Protein AF-A0A843S1R9-F1 (afdb_monomer_lite)

Radius of gyration: 22.42 Å; chains: 1; bounding box: 43×60×66 Å

Sequence (261 aa):
MSGDDDRVGSGGTSHTLAAAGAPQRSVTVAVAVEHQDGRPVEGLTAADFSVSVDGHPIDLSKATYEAGAMSLVVLVDVTTSTFWPGDTSARSVADTIRNQVLTTLQDDAAVMVGSFGRSLRTDEGFSTDRTAQRRALMSVLNVPGEERTGPSPIWDVVHQLTDIEQIADHIVIIRRGQCVVEGAIDDVRQRWKRVRCVMEVPDAPLPAVAAGWRQEGRVLTGFSPHDATDLEAQLAGTGITVMDAEPATLKEIFFDQVKAS

Structure (mmCIF, N/CA/C/O backbone):
data_AF-A0A843S1R9-F1
#
_entry.id   AF-A0A843S1R9-F1
#
loop_
_atom_site.group_PDB
_atom_site.id
_atom_site.type_symbol
_atom_site.label_atom_id
_atom_site.label_alt_id
_atom_site.label_comp_id
_atom_site.label_asym_id
_atom_site.label_entity_id
_atom_site.label_seq_id
_atom_site.pdbx_PDB_ins_code
_atom_site.Cartn_x
_atom_site.Cartn_y
_atom_site.Cartn_z
_atom_site.occupancy
_atom_site.B_iso_or_equiv
_atom_site.auth_seq_id
_atom_site.auth_comp_id
_atom_site.auth_asym_id
_atom_site.auth_atom_id
_atom_site.pdbx_PDB_model_num
ATOM 1 N N . MET A 1 1 ? -17.416 -36.808 9.075 1.00 37.12 1 MET A N 1
ATOM 2 C CA . MET A 1 1 ? -16.035 -36.652 8.587 1.00 37.12 1 MET A CA 1
ATOM 3 C C . MET A 1 1 ? -16.168 -36.496 7.080 1.00 37.12 1 MET A C 1
ATOM 5 O O . MET A 1 1 ? -16.050 -37.477 6.366 1.00 37.12 1 MET A O 1
ATOM 9 N N . SER A 1 2 ? -16.714 -35.379 6.585 1.00 38.19 2 SER A N 1
ATOM 10 C CA . SER A 1 2 ? -16.256 -33.993 6.834 1.00 38.19 2 SER A CA 1
ATOM 11 C C . SER A 1 2 ? -14.796 -33.903 6.383 1.00 38.19 2 SER A C 1
ATOM 13 O O . SER A 1 2 ? -13.962 -34.500 7.055 1.00 38.19 2 SER A O 1
ATOM 15 N N . GLY A 1 3 ? -14.450 -33.324 5.234 1.00 42.88 3 GLY A N 1
ATOM 16 C CA . GLY A 1 3 ? -15.211 -32.397 4.389 1.00 42.88 3 GLY A CA 1
ATOM 17 C C . GLY A 1 3 ? -14.733 -30.989 4.698 1.00 42.88 3 GLY A C 1
ATOM 18 O O . GLY A 1 3 ? -15.041 -30.487 5.775 1.00 42.88 3 GLY A O 1
ATOM 19 N N . ASP A 1 4 ? -13.961 -30.441 3.767 1.00 32.06 4 ASP A N 1
ATOM 20 C CA . ASP A 1 4 ? -13.348 -29.117 3.813 1.00 32.06 4 ASP A CA 1
ATOM 21 C C . ASP A 1 4 ? -13.648 -28.388 2.499 1.00 32.06 4 ASP A C 1
ATOM 23 O O . ASP A 1 4 ? -13.959 -29.018 1.485 1.00 32.06 4 ASP A O 1
ATOM 27 N N . ASP A 1 5 ? -13.641 -27.063 2.580 1.00 35.78 5 ASP A N 1
ATOM 28 C CA . ASP A 1 5 ? -14.429 -26.162 1.738 1.00 35.78 5 ASP A CA 1
ATOM 29 C C . ASP A 1 5 ? -13.505 -25.361 0.800 1.00 35.78 5 ASP A C 1
ATOM 31 O O . ASP A 1 5 ? -12.737 -24.511 1.259 1.00 35.78 5 ASP A O 1
ATOM 35 N N . ASP A 1 6 ? -13.548 -25.643 -0.508 1.00 33.03 6 ASP A N 1
ATOM 36 C CA . ASP A 1 6 ? -12.721 -24.955 -1.511 1.00 33.03 6 ASP A CA 1
ATOM 37 C C . ASP A 1 6 ? -13.096 -23.466 -1.600 1.00 33.03 6 ASP A C 1
ATOM 39 O O . ASP A 1 6 ? -14.193 -23.103 -2.038 1.00 33.03 6 ASP A O 1
ATOM 43 N N . ARG A 1 7 ? -12.158 -22.580 -1.244 1.00 32.16 7 ARG A N 1
ATOM 44 C CA . ARG A 1 7 ? -12.293 -21.132 -1.457 1.00 32.16 7 ARG A CA 1
ATOM 45 C C . ARG A 1 7 ? -11.469 -20.671 -2.650 1.00 32.16 7 ARG A C 1
ATOM 47 O O . ARG A 1 7 ? -10.249 -20.768 -2.665 1.00 32.16 7 ARG A O 1
ATOM 54 N N . VAL A 1 8 ? -12.182 -20.135 -3.634 1.00 33.28 8 VAL A N 1
ATOM 55 C CA . VAL A 1 8 ? -11.649 -19.597 -4.888 1.00 33.28 8 VAL A CA 1
ATOM 56 C C . VAL A 1 8 ? -11.052 -18.202 -4.666 1.00 33.28 8 VAL A C 1
ATOM 58 O O . VAL A 1 8 ? -11.752 -17.313 -4.180 1.00 33.28 8 VAL A O 1
ATOM 61 N N . GLY A 1 9 ? -9.796 -18.007 -5.077 1.00 29.31 9 GLY A N 1
ATOM 62 C CA . GLY A 1 9 ? -9.116 -16.709 -5.206 1.00 29.31 9 GLY A CA 1
ATOM 63 C C . GLY A 1 9 ? -8.689 -16.456 -6.660 1.00 29.31 9 GLY A C 1
ATOM 64 O O . GLY A 1 9 ? -8.447 -17.406 -7.406 1.00 29.31 9 GLY A O 1
ATOM 65 N N . SER A 1 10 ? -8.671 -15.195 -7.096 1.00 30.42 10 SER A N 1
ATOM 66 C CA . SER A 1 10 ? -8.558 -14.800 -8.509 1.00 30.42 10 SER A CA 1
ATOM 67 C C . SER A 1 10 ? -7.127 -14.508 -8.978 1.00 30.42 10 SER A C 1
ATOM 69 O O . SER A 1 10 ? -6.475 -13.606 -8.471 1.00 30.42 10 SER A O 1
ATOM 71 N N . GLY A 1 11 ? -6.696 -15.183 -10.049 1.00 28.83 11 GLY A N 1
ATOM 72 C CA . GLY A 1 11 ? -5.519 -14.821 -10.850 1.00 28.83 11 GLY A CA 1
ATOM 73 C C . GLY A 1 11 ? -5.726 -15.223 -12.317 1.00 28.83 11 GLY A C 1
ATOM 74 O O . GLY A 1 11 ? -6.354 -16.244 -12.591 1.00 28.83 11 GLY A O 1
ATOM 75 N N . GLY A 1 12 ? -5.314 -14.381 -13.271 1.00 28.41 12 GLY A N 1
ATOM 76 C CA . GLY A 1 12 ? -5.986 -14.298 -14.577 1.00 28.41 12 GLY A CA 1
ATOM 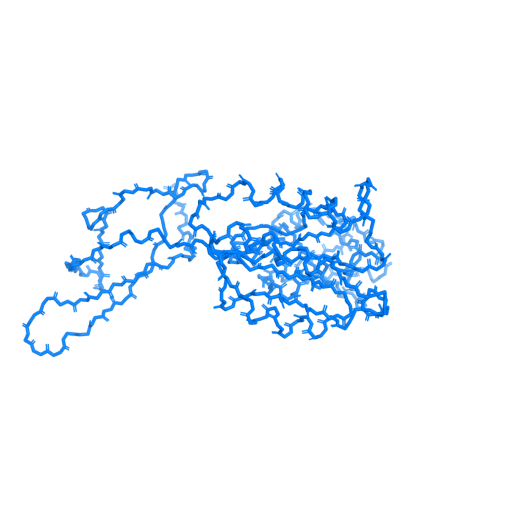77 C C . GLY A 1 12 ? -5.270 -14.826 -15.828 1.00 28.41 12 GLY A C 1
ATOM 78 O O . GLY A 1 12 ? -4.787 -14.022 -16.618 1.00 28.41 12 GLY A O 1
ATOM 79 N N . THR A 1 13 ? -5.313 -16.134 -16.123 1.00 36.56 13 THR A N 1
ATOM 80 C CA . THR A 1 13 ? -5.033 -16.631 -17.498 1.00 36.56 13 THR A CA 1
ATOM 81 C C . THR A 1 13 ? -6.055 -16.156 -18.547 1.00 36.56 13 THR A C 1
ATOM 83 O O . THR A 1 13 ? -7.115 -15.604 -18.245 1.00 36.56 13 THR A O 1
ATOM 86 N N . SER A 1 14 ? -5.744 -16.377 -19.827 1.00 31.16 14 SER A N 1
ATOM 87 C CA . SER A 1 14 ? -6.634 -16.070 -20.947 1.00 31.16 14 SER A CA 1
ATOM 88 C C . SER A 1 14 ? -6.532 -17.119 -22.063 1.00 31.16 14 SER A C 1
ATOM 90 O O . SER A 1 14 ? -5.439 -17.489 -22.483 1.00 31.16 14 SER A O 1
ATOM 92 N N . HIS A 1 15 ? -7.676 -17.601 -22.568 1.00 38.75 15 HIS A N 1
ATOM 93 C CA . HIS A 1 15 ? -7.771 -18.713 -23.534 1.00 38.75 15 HIS A CA 1
ATOM 94 C C . HIS A 1 15 ? -8.626 -18.393 -24.766 1.00 38.75 15 HIS A C 1
ATOM 96 O O . HIS A 1 15 ? -9.464 -17.500 -24.763 1.00 38.75 15 HIS A O 1
ATOM 102 N N . THR A 1 16 ? -8.423 -19.127 -25.863 1.00 32.41 16 THR A N 1
ATOM 103 C CA . THR A 1 16 ? -9.194 -18.949 -27.102 1.00 32.41 16 THR A CA 1
ATOM 104 C C . THR A 1 16 ? -9.472 -20.302 -27.765 1.00 32.41 16 THR A C 1
ATOM 106 O O . THR A 1 16 ? -8.558 -20.974 -28.240 1.00 32.41 16 THR A O 1
ATOM 109 N N . LEU A 1 17 ? -10.747 -20.710 -27.784 1.00 33.25 17 LEU A N 1
ATOM 110 C CA . LEU A 1 17 ? -11.227 -21.972 -28.374 1.00 33.25 17 LEU A CA 1
ATOM 111 C C . LEU A 1 17 ? -11.418 -21.882 -29.902 1.00 33.25 17 LEU A C 1
ATOM 113 O O . LEU A 1 17 ? -12.160 -21.023 -30.373 1.00 33.25 17 LEU A O 1
ATOM 117 N N . ALA A 1 18 ? -10.788 -22.812 -30.635 1.00 31.06 18 ALA A N 1
ATOM 118 C CA . ALA A 1 18 ? -10.911 -23.116 -32.076 1.00 31.06 18 ALA A CA 1
ATOM 119 C C . ALA A 1 18 ? -10.092 -24.405 -32.362 1.00 31.06 18 ALA A C 1
ATOM 121 O O . ALA A 1 18 ? -8.983 -24.507 -31.844 1.00 31.06 18 ALA A O 1
ATOM 122 N N . ALA A 1 19 ? -10.501 -25.453 -33.095 1.00 31.59 19 ALA A N 1
ATOM 123 C CA . ALA A 1 19 ? -11.746 -25.808 -33.803 1.00 31.59 19 ALA A CA 1
ATOM 124 C C . ALA A 1 19 ? -12.146 -24.975 -35.052 1.00 31.59 19 ALA A C 1
ATOM 126 O O . ALA A 1 19 ? -11.688 -23.849 -35.231 1.00 31.59 19 ALA A O 1
ATOM 127 N N . ALA A 1 20 ? -12.926 -25.577 -35.971 1.00 38.25 20 ALA A N 1
ATOM 128 C CA . ALA A 1 20 ? -13.182 -25.058 -37.323 1.00 38.25 20 ALA A CA 1
ATOM 129 C C . ALA A 1 20 ? -14.596 -25.380 -37.857 1.00 38.25 20 ALA A C 1
ATOM 131 O O . ALA A 1 20 ? -15.026 -26.532 -37.843 1.00 38.25 20 ALA A O 1
ATOM 132 N N . GLY A 1 21 ? -15.261 -24.367 -38.428 1.00 40.59 21 GLY A N 1
ATOM 133 C CA . GLY A 1 21 ? -16.594 -24.463 -39.039 1.00 40.59 21 GLY A CA 1
ATOM 134 C C . GLY A 1 21 ? -17.666 -23.782 -38.184 1.00 40.59 21 GLY A C 1
ATOM 135 O O . GLY A 1 21 ? -18.059 -24.317 -37.155 1.00 40.59 21 GLY A O 1
ATOM 136 N N . ALA A 1 22 ? -18.160 -22.626 -38.654 1.00 35.22 22 ALA A N 1
ATOM 137 C CA . ALA A 1 22 ? -18.841 -21.580 -37.867 1.00 35.22 22 ALA A CA 1
ATOM 138 C C . ALA A 1 22 ? -17.881 -20.802 -36.927 1.00 35.22 22 ALA A C 1
ATOM 140 O O . ALA A 1 22 ? -16.825 -21.321 -36.566 1.00 35.22 22 ALA A O 1
ATOM 141 N N . PRO A 1 23 ? -18.178 -19.531 -36.576 1.00 35.91 23 PRO A N 1
ATOM 142 C CA . PRO A 1 23 ? -17.318 -18.745 -35.692 1.00 35.91 23 PRO A CA 1
ATOM 143 C C . PRO A 1 23 ? -17.369 -19.312 -34.269 1.00 35.91 23 PRO A C 1
ATOM 145 O O . PRO A 1 23 ? -18.310 -19.053 -33.516 1.00 35.91 23 PRO A O 1
ATOM 148 N N . GLN A 1 24 ? -16.354 -20.100 -33.914 1.00 46.03 24 GLN A N 1
ATOM 149 C CA . GLN A 1 24 ? -16.183 -20.636 -32.570 1.00 46.03 24 GLN A CA 1
ATOM 150 C C . GLN A 1 24 ? -16.130 -19.472 -31.570 1.00 46.03 24 GLN A C 1
ATOM 152 O O . GLN A 1 24 ? -15.301 -18.571 -31.701 1.00 46.03 24 GLN A O 1
ATOM 157 N N . ARG A 1 25 ? -17.010 -19.475 -30.562 1.00 50.25 25 ARG A N 1
ATOM 158 C CA . ARG A 1 25 ? -16.869 -18.552 -29.433 1.00 50.25 25 ARG A CA 1
ATOM 159 C C . ARG A 1 25 ? -15.709 -19.023 -28.571 1.00 50.25 25 ARG A C 1
ATOM 161 O O . ARG A 1 25 ? -15.828 -19.965 -27.794 1.00 50.25 25 ARG A O 1
ATOM 168 N N . SER A 1 26 ? -14.591 -18.339 -28.738 1.00 53.06 26 SER A N 1
ATOM 169 C CA . SER A 1 26 ? -13.400 -18.468 -27.925 1.00 53.06 26 SER A CA 1
ATOM 170 C C . SER A 1 26 ? -13.662 -17.938 -26.515 1.00 53.06 26 SER A C 1
ATOM 172 O O . SER A 1 26 ? -13.832 -16.731 -26.349 1.00 53.06 26 SER A O 1
ATOM 174 N N . VAL A 1 27 ? -13.723 -18.824 -25.516 1.00 50.16 27 VAL A N 1
ATOM 175 C CA . VAL A 1 27 ? -13.905 -18.423 -24.112 1.00 50.16 27 VAL A CA 1
ATOM 176 C C . VAL A 1 27 ? -12.563 -18.392 -23.393 1.00 50.16 27 VAL A C 1
ATOM 178 O O . VAL A 1 27 ? -11.783 -19.342 -23.437 1.00 50.16 27 VAL A O 1
ATOM 181 N N . THR A 1 28 ? -12.346 -17.264 -22.733 1.00 53.31 28 THR A N 1
ATOM 182 C CA . THR A 1 28 ? -11.126 -16.860 -22.052 1.00 53.31 28 THR A CA 1
ATOM 183 C C . THR A 1 28 ? -11.280 -17.148 -20.560 1.00 53.31 28 THR A C 1
ATOM 185 O O . THR A 1 28 ? -12.107 -16.511 -19.916 1.00 53.31 28 THR A O 1
ATOM 188 N N . VAL A 1 29 ? -10.541 -18.125 -20.022 1.00 50.44 29 VAL A N 1
ATOM 189 C CA . VAL A 1 29 ? -10.634 -18.547 -18.607 1.00 50.44 29 VAL A CA 1
ATOM 190 C C . VAL A 1 29 ? -9.318 -18.276 -17.882 1.00 50.44 29 VAL A C 1
ATOM 192 O O . VAL A 1 29 ? -8.253 -18.328 -18.496 1.00 50.44 29 VAL A O 1
ATOM 195 N N . ALA A 1 30 ? -9.431 -17.969 -16.593 1.00 50.09 30 ALA A N 1
ATOM 196 C CA . ALA A 1 30 ? -8.460 -17.246 -15.789 1.00 50.09 30 ALA A CA 1
ATOM 197 C C . ALA A 1 30 ? -8.092 -18.021 -14.509 1.00 50.09 30 ALA A C 1
ATOM 199 O O . ALA A 1 30 ? -8.927 -18.105 -13.611 1.00 50.09 30 ALA A O 1
ATOM 200 N N . VAL A 1 31 ? -6.887 -18.607 -14.440 1.00 54.56 31 VAL A N 1
ATOM 201 C CA . VAL A 1 31 ? -6.397 -19.383 -13.284 1.00 54.56 31 VAL A CA 1
ATOM 202 C C . VAL A 1 31 ? -4.952 -19.036 -12.894 1.00 54.56 31 VAL A C 1
ATOM 204 O O . VAL A 1 31 ? -4.057 -19.038 -13.734 1.00 54.56 31 VAL A O 1
ATOM 207 N N . ALA A 1 32 ? -4.710 -18.805 -11.603 1.00 55.09 32 ALA A N 1
ATOM 208 C CA . ALA A 1 32 ? -3.383 -18.889 -10.994 1.00 55.09 32 ALA A CA 1
ATOM 209 C C . ALA A 1 32 ? -3.242 -20.236 -10.272 1.00 55.09 32 ALA A C 1
ATOM 211 O O . ALA A 1 32 ? -4.233 -20.813 -9.822 1.00 55.09 32 ALA A O 1
ATOM 212 N N . VAL A 1 33 ? -2.016 -20.753 -10.186 1.00 69.75 33 VAL A N 1
ATOM 213 C CA . VAL A 1 33 ? -1.713 -22.009 -9.490 1.00 69.75 33 VAL A CA 1
ATOM 214 C C . VAL A 1 33 ? -0.482 -21.788 -8.629 1.00 69.75 33 VAL A C 1
ATOM 216 O O . VAL A 1 33 ? 0.566 -21.393 -9.136 1.00 69.75 33 VAL A O 1
ATOM 219 N N . GLU A 1 34 ? -0.610 -22.056 -7.334 1.00 59.94 34 GLU A N 1
ATOM 220 C CA . GLU A 1 34 ? 0.409 -21.768 -6.328 1.00 59.94 34 GLU A CA 1
ATOM 221 C C . GLU A 1 34 ? 0.708 -22.991 -5.455 1.00 59.94 34 GLU A C 1
ATOM 223 O O . GLU A 1 34 ? -0.119 -23.884 -5.254 1.00 59.94 34 GLU A O 1
ATOM 228 N N . HIS A 1 35 ? 1.925 -23.026 -4.927 1.00 60.84 35 HIS A N 1
ATOM 229 C CA . HIS A 1 35 ? 2.316 -23.896 -3.832 1.00 60.84 35 HIS A CA 1
ATOM 230 C C . HIS A 1 35 ? 1.698 -23.411 -2.508 1.00 60.84 35 HIS A C 1
ATOM 232 O O . HIS A 1 35 ? 1.319 -22.254 -2.361 1.00 60.84 35 HIS A O 1
ATOM 238 N N . GLN A 1 36 ? 1.667 -24.280 -1.492 1.00 57.47 36 GLN A N 1
ATOM 239 C CA . GLN A 1 36 ? 1.127 -23.961 -0.155 1.00 57.47 36 GLN A CA 1
ATOM 240 C C . GLN A 1 36 ? 1.841 -22.805 0.576 1.00 57.47 36 GLN A C 1
ATOM 242 O O . GLN A 1 36 ? 1.380 -22.376 1.630 1.00 57.47 36 GLN A O 1
ATOM 247 N N . ASP A 1 37 ? 2.972 -22.327 0.053 1.00 54.50 37 ASP A N 1
ATOM 248 C CA . ASP A 1 37 ? 3.730 -21.182 0.559 1.00 54.50 37 ASP A CA 1
ATOM 249 C C . ASP A 1 37 ? 3.532 -19.895 -0.271 1.00 54.50 37 ASP A C 1
ATOM 251 O O . ASP A 1 37 ? 4.289 -18.941 -0.096 1.00 54.50 37 ASP A O 1
ATOM 255 N N . GLY A 1 38 ? 2.527 -19.862 -1.158 1.00 44.09 38 GLY A N 1
ATOM 256 C CA . GLY A 1 38 ? 2.168 -18.700 -1.982 1.00 44.09 38 GLY A CA 1
ATOM 257 C C . GLY A 1 38 ? 3.094 -18.455 -3.177 1.00 44.09 38 GLY A C 1
ATOM 258 O O . GLY A 1 38 ? 3.064 -17.386 -3.779 1.00 44.09 38 GLY A O 1
ATOM 259 N N . ARG A 1 39 ? 3.973 -19.408 -3.520 1.00 56.12 39 ARG A N 1
ATOM 260 C CA . ARG A 1 39 ? 4.827 -19.297 -4.714 1.00 56.12 39 ARG A CA 1
ATOM 261 C C . ARG A 1 39 ? 4.124 -19.881 -5.942 1.00 56.12 39 ARG A C 1
ATOM 263 O O . ARG A 1 39 ? 3.613 -20.997 -5.839 1.00 56.12 39 ARG A O 1
ATOM 270 N N . PRO A 1 40 ? 4.143 -19.209 -7.108 1.00 52.91 40 PRO A N 1
ATOM 271 C CA . PRO A 1 40 ? 3.523 -19.733 -8.321 1.00 52.91 40 PRO A CA 1
ATOM 272 C C . PRO A 1 40 ? 4.164 -21.055 -8.763 1.00 52.91 40 PRO A C 1
ATOM 274 O O . PRO A 1 40 ? 5.376 -21.254 -8.644 1.00 52.91 40 PRO A O 1
ATOM 277 N N . VAL A 1 41 ? 3.342 -21.961 -9.292 1.00 70.12 41 VAL A N 1
ATOM 278 C CA . VAL A 1 41 ? 3.783 -23.237 -9.864 1.00 70.12 41 VAL A CA 1
ATOM 279 C C . VAL A 1 41 ? 4.196 -23.009 -11.317 1.00 70.12 41 VAL A C 1
ATOM 281 O O . VAL A 1 41 ? 3.365 -22.908 -12.220 1.00 70.12 41 VAL A O 1
ATOM 284 N N . GLU A 1 42 ? 5.503 -22.917 -11.544 1.00 68.62 42 GLU A N 1
ATOM 285 C CA . GLU A 1 42 ? 6.071 -22.711 -12.877 1.00 68.62 42 GLU A CA 1
ATOM 286 C C . GLU A 1 42 ? 5.977 -23.967 -13.765 1.00 68.62 42 GLU A C 1
ATOM 288 O O . GLU A 1 42 ? 5.954 -25.104 -13.291 1.00 68.62 42 GLU A O 1
ATOM 293 N N . GLY A 1 43 ? 5.995 -23.767 -15.087 1.00 68.56 43 GLY A N 1
ATOM 294 C CA . GLY A 1 43 ? 6.147 -24.854 -16.065 1.00 68.56 43 GLY A CA 1
ATOM 295 C C . GLY A 1 43 ? 4.878 -25.647 -16.393 1.00 68.56 43 GLY A C 1
ATOM 296 O O . GLY A 1 43 ? 4.965 -26.620 -17.142 1.00 68.56 43 GLY A O 1
ATOM 297 N N . LEU A 1 44 ? 3.714 -25.229 -15.886 1.00 75.69 44 LEU A N 1
ATOM 298 C CA . LEU A 1 44 ? 2.424 -25.849 -16.196 1.00 75.69 44 LEU A CA 1
ATOM 299 C C . LEU A 1 44 ? 2.063 -25.747 -17.686 1.00 75.69 44 LEU A C 1
ATOM 301 O O . LEU A 1 44 ? 2.313 -24.745 -18.363 1.00 75.69 44 LEU A O 1
ATOM 305 N N . THR A 1 45 ? 1.429 -26.800 -18.190 1.00 77.06 45 THR A N 1
ATOM 306 C CA . THR A 1 45 ? 1.047 -26.989 -19.591 1.00 77.06 45 THR A CA 1
ATOM 307 C C . THR A 1 45 ? -0.451 -27.269 -19.719 1.00 77.06 45 THR A C 1
ATOM 309 O O . THR A 1 45 ? -1.151 -27.475 -18.734 1.00 77.06 45 THR A O 1
ATOM 312 N N . ALA A 1 46 ? -0.971 -27.344 -20.948 1.00 74.50 46 ALA A N 1
ATOM 313 C CA . ALA A 1 46 ? -2.377 -27.697 -21.177 1.00 74.50 46 ALA A CA 1
ATOM 314 C C . ALA A 1 46 ? -2.757 -29.102 -20.666 1.00 74.50 46 ALA A C 1
ATOM 316 O O . ALA A 1 46 ? -3.940 -29.366 -20.479 1.00 74.50 46 ALA A O 1
ATOM 317 N N . ALA A 1 47 ? -1.781 -29.995 -20.456 1.00 80.81 47 ALA A N 1
ATOM 318 C CA . ALA A 1 47 ? -2.018 -31.345 -19.946 1.00 80.81 47 ALA A CA 1
ATOM 319 C C . ALA A 1 47 ? -2.262 -31.386 -18.426 1.00 80.81 47 ALA A C 1
ATOM 321 O O . ALA A 1 47 ? -2.791 -32.377 -17.927 1.00 80.81 47 ALA A O 1
ATOM 322 N N . ASP A 1 48 ? -1.898 -30.321 -17.707 1.00 82.19 48 ASP A N 1
ATOM 323 C CA . ASP A 1 48 ? -2.005 -30.226 -16.247 1.00 82.19 48 ASP A CA 1
ATOM 324 C C . ASP A 1 48 ? -3.378 -29.696 -15.786 1.00 82.19 48 ASP A C 1
ATOM 326 O O . ASP A 1 48 ? -3.674 -29.665 -14.592 1.00 82.19 48 ASP A O 1
ATOM 330 N N . PHE A 1 49 ? -4.244 -29.315 -16.732 1.00 81.50 49 PHE A N 1
ATOM 331 C CA . PHE A 1 49 ? -5.580 -28.782 -16.478 1.00 81.50 49 PHE A CA 1
ATOM 332 C C . PHE A 1 49 ? -6.665 -29.651 -17.120 1.00 81.50 49 PHE A C 1
ATOM 334 O O . PHE A 1 49 ? -6.505 -30.184 -18.217 1.00 81.50 49 PHE A O 1
ATOM 341 N N . SER A 1 50 ? -7.826 -29.715 -16.469 1.00 81.38 50 SER A N 1
ATOM 342 C CA . SER A 1 50 ? -9.057 -30.228 -17.074 1.00 81.38 50 SER A CA 1
ATOM 343 C C . SER A 1 50 ? -10.150 -29.174 -16.949 1.00 81.38 50 SER A C 1
ATOM 345 O O . SER A 1 50 ? -10.310 -28.568 -15.891 1.00 81.38 50 SER A O 1
ATOM 347 N N . VAL A 1 51 ? -10.883 -28.928 -18.034 1.00 78.81 51 VAL A N 1
ATOM 348 C CA . VAL A 1 51 ? -11.980 -27.954 -18.072 1.00 78.81 51 VAL A CA 1
ATOM 349 C C . VAL A 1 51 ? -13.272 -28.682 -18.401 1.00 78.81 51 VAL A C 1
ATOM 351 O O . VAL A 1 51 ? -13.301 -29.562 -19.261 1.00 78.81 51 VAL A O 1
ATOM 354 N N . SER A 1 52 ? -14.353 -28.303 -17.724 1.00 79.56 52 SER A N 1
ATOM 355 C CA . SER A 1 52 ? -15.699 -28.763 -18.049 1.00 79.56 52 SER A CA 1
ATOM 356 C C . SER A 1 52 ? -16.693 -27.605 -18.027 1.00 79.56 52 SER A C 1
ATOM 358 O O . SER A 1 52 ? -16.507 -26.630 -17.301 1.00 79.56 52 SER A O 1
ATOM 360 N N . VAL A 1 53 ? -17.744 -27.715 -18.835 1.00 72.56 53 VAL A N 1
ATOM 361 C CA . VAL A 1 53 ? -18.903 -26.811 -18.832 1.00 72.56 53 VAL A CA 1
ATOM 362 C C . VAL A 1 53 ? -20.140 -27.673 -18.647 1.00 72.56 53 VAL A C 1
ATOM 364 O O . VAL A 1 53 ? -20.284 -28.696 -19.314 1.00 72.56 53 VAL A O 1
ATOM 367 N N . ASP A 1 54 ? -20.997 -27.309 -17.694 1.00 76.81 54 ASP A N 1
ATOM 368 C CA . ASP A 1 54 ? -22.182 -28.087 -17.307 1.00 76.81 54 ASP A CA 1
ATOM 369 C C . ASP A 1 54 ? -21.869 -29.581 -17.058 1.00 76.81 54 ASP A C 1
ATOM 371 O O . ASP A 1 54 ? -22.611 -30.476 -17.463 1.00 76.81 54 ASP A O 1
ATOM 375 N N . GLY A 1 55 ? -20.712 -29.861 -16.441 1.00 79.56 55 GLY A N 1
ATOM 376 C CA . GLY A 1 55 ? -20.216 -31.214 -16.151 1.00 79.56 55 GLY A CA 1
ATOM 377 C C . GLY A 1 55 ? -19.666 -31.999 -17.353 1.00 79.56 55 GLY A C 1
ATOM 378 O O . GLY A 1 55 ? -19.242 -33.140 -17.182 1.00 79.56 55 GLY A O 1
ATOM 379 N N . HIS A 1 56 ? -19.643 -31.416 -18.554 1.00 70.00 56 HIS A N 1
ATOM 380 C CA . HIS A 1 56 ? -19.109 -32.045 -19.763 1.00 70.00 56 HIS A CA 1
ATOM 381 C C . HIS A 1 56 ? -17.666 -31.574 -20.009 1.00 70.00 56 HIS A C 1
ATOM 383 O O . HIS A 1 56 ? -17.447 -30.362 -20.074 1.00 70.00 56 HIS A O 1
ATOM 389 N N . PRO A 1 57 ? -16.675 -32.477 -20.143 1.00 81.12 57 PRO A N 1
ATOM 390 C CA . PRO A 1 57 ? -15.288 -32.088 -20.391 1.00 81.12 57 PRO A CA 1
ATOM 391 C C . PRO A 1 57 ? -15.127 -31.428 -21.767 1.00 81.12 57 PRO A C 1
ATOM 393 O O . PRO A 1 57 ? -15.771 -31.831 -22.737 1.00 81.12 57 PRO A O 1
ATOM 396 N N . ILE A 1 58 ? -14.252 -30.424 -21.847 1.00 80.94 58 ILE A N 1
ATOM 397 C CA . ILE A 1 58 ? -13.916 -29.692 -23.075 1.00 80.94 58 ILE A CA 1
ATOM 398 C C . ILE A 1 58 ? -12.407 -29.760 -23.309 1.00 80.94 58 ILE A C 1
ATOM 400 O O . ILE A 1 58 ? -11.619 -29.489 -22.403 1.00 80.94 58 ILE A O 1
ATOM 404 N N . ASP A 1 59 ? -12.014 -30.063 -24.546 1.00 75.69 59 ASP A N 1
ATOM 405 C CA . ASP A 1 59 ? -10.613 -30.066 -24.963 1.00 75.69 59 ASP A CA 1
ATOM 406 C C . ASP A 1 59 ? -10.009 -28.652 -24.917 1.00 75.69 59 ASP A C 1
ATOM 408 O O . ASP A 1 59 ? -10.497 -27.712 -25.557 1.00 75.69 59 ASP A O 1
ATOM 412 N N . LEU A 1 60 ? -8.895 -28.509 -24.198 1.00 73.38 60 LEU A N 1
ATOM 413 C CA . LEU A 1 60 ? -8.098 -27.287 -24.186 1.00 73.38 60 LEU A CA 1
ATOM 414 C C . LEU A 1 60 ? -7.327 -27.143 -25.505 1.00 73.38 60 LEU A C 1
ATOM 416 O O . LEU A 1 60 ? -6.331 -27.823 -25.739 1.00 73.38 60 LEU A O 1
ATOM 420 N N . SER A 1 61 ? -7.752 -26.205 -26.354 1.00 66.06 61 SER A N 1
ATOM 421 C CA . SER A 1 61 ? -7.076 -25.888 -27.624 1.00 66.06 61 SER A CA 1
ATOM 422 C C . SER A 1 61 ? -5.658 -25.338 -27.436 1.00 66.06 61 SER A C 1
ATOM 424 O O . SER A 1 61 ? -4.795 -25.547 -28.289 1.00 66.06 61 SER A O 1
ATOM 426 N N . LYS A 1 62 ? -5.422 -24.590 -26.349 1.00 57.38 62 LYS A N 1
ATOM 427 C CA . LYS A 1 62 ? -4.138 -23.959 -26.017 1.00 57.38 62 LYS A CA 1
ATOM 428 C C . LYS A 1 62 ? -4.112 -23.530 -24.548 1.00 57.38 62 LYS A C 1
ATOM 430 O O . LYS A 1 62 ? -4.985 -22.774 -24.121 1.00 57.38 62 LYS A O 1
ATOM 435 N N . ALA A 1 63 ? -3.061 -23.904 -23.824 1.00 59.62 63 ALA A N 1
ATOM 436 C CA . ALA A 1 63 ? -2.647 -23.204 -22.611 1.00 59.62 63 ALA A CA 1
ATOM 437 C C . ALA A 1 63 ? -1.333 -22.467 -22.882 1.00 59.62 63 ALA A C 1
ATOM 439 O O . ALA A 1 63 ? -0.457 -22.979 -23.581 1.00 59.62 63 ALA A O 1
ATOM 440 N N . THR A 1 64 ? -1.216 -21.260 -22.343 1.00 53.88 64 THR A N 1
ATOM 441 C CA . THR A 1 64 ? 0.006 -20.460 -22.376 1.00 53.88 64 THR A CA 1
ATOM 442 C C . THR A 1 64 ? 0.320 -20.026 -20.964 1.00 53.88 64 THR A C 1
ATOM 444 O O . THR A 1 64 ? -0.446 -19.268 -20.377 1.00 53.88 64 THR A O 1
ATOM 447 N N . TYR A 1 65 ? 1.457 -20.492 -20.451 1.00 50.28 65 TYR A N 1
ATOM 448 C CA . TYR A 1 65 ? 2.113 -19.864 -19.318 1.00 50.28 65 TYR A CA 1
ATOM 449 C C . TYR A 1 65 ? 2.717 -18.547 -19.811 1.00 50.28 65 TYR A C 1
ATOM 451 O O . TYR A 1 65 ? 3.862 -18.489 -20.260 1.00 50.28 65 TYR A O 1
ATOM 459 N N . GLU A 1 66 ? 1.902 -17.497 -19.809 1.00 50.59 66 GLU A N 1
ATOM 460 C CA . GLU A 1 66 ? 2.436 -16.148 -19.715 1.00 50.59 66 GLU A CA 1
ATOM 461 C C . GLU A 1 66 ? 2.782 -15.950 -18.241 1.00 50.59 66 GLU A C 1
ATOM 463 O O . GLU A 1 66 ? 1.896 -15.776 -17.408 1.00 50.59 66 GLU A O 1
ATOM 468 N N . ALA A 1 67 ? 4.079 -15.995 -17.922 1.00 50.47 67 ALA A N 1
ATOM 469 C CA . ALA A 1 67 ? 4.581 -15.243 -16.783 1.00 50.47 67 ALA A CA 1
ATOM 470 C C . ALA A 1 67 ? 4.283 -13.774 -17.102 1.00 50.47 67 ALA A C 1
ATOM 472 O O . ALA A 1 67 ? 5.035 -13.116 -17.824 1.00 50.47 67 ALA A O 1
ATOM 473 N N . GLY A 1 68 ? 3.103 -13.314 -16.685 1.00 53.72 68 GLY A N 1
ATOM 474 C CA . GLY A 1 68 ? 2.709 -11.925 -16.824 1.00 53.72 68 GLY A CA 1
ATOM 475 C C . GLY A 1 68 ? 3.737 -11.094 -16.079 1.00 53.72 68 GLY A C 1
ATOM 476 O O . GLY A 1 68 ? 3.915 -11.284 -14.878 1.00 53.72 68 GLY A O 1
ATOM 477 N N . ALA A 1 69 ? 4.441 -10.226 -16.804 1.00 66.50 69 ALA A N 1
ATOM 478 C CA . ALA A 1 69 ? 5.425 -9.313 -16.245 1.00 66.50 69 ALA A CA 1
ATOM 479 C C . ALA A 1 69 ? 4.769 -8.498 -15.122 1.00 66.50 69 ALA A C 1
ATOM 481 O O . ALA A 1 69 ? 4.032 -7.553 -15.407 1.00 66.50 69 ALA A O 1
ATOM 482 N N . MET A 1 70 ? 5.011 -8.901 -13.868 1.00 79.12 70 MET A N 1
ATOM 483 C CA . MET A 1 70 ? 4.295 -8.407 -12.690 1.00 79.12 70 MET A CA 1
ATOM 484 C C . MET A 1 70 ? 4.258 -6.880 -12.692 1.00 79.12 70 MET A C 1
ATOM 486 O O . MET A 1 70 ? 5.312 -6.238 -12.625 1.00 79.12 70 MET A O 1
ATOM 490 N N . SER A 1 71 ? 3.055 -6.308 -12.741 1.00 83.69 71 SER A N 1
ATOM 491 C CA . SER A 1 71 ? 2.871 -4.863 -12.681 1.00 83.69 71 SER A CA 1
ATOM 492 C C . SER A 1 71 ? 2.759 -4.407 -11.223 1.00 83.69 71 SER A C 1
ATOM 494 O O . SER A 1 71 ? 1.792 -4.692 -10.516 1.00 83.69 71 SER A O 1
ATOM 496 N N . LEU A 1 72 ? 3.796 -3.715 -10.747 1.00 87.12 72 LEU A N 1
ATOM 497 C CA . LEU A 1 72 ? 3.915 -3.234 -9.369 1.00 87.12 72 LEU A CA 1
ATOM 498 C C . LEU A 1 72 ? 3.840 -1.708 -9.314 1.00 87.12 72 LEU A C 1
ATOM 500 O O . LEU A 1 72 ? 4.620 -1.009 -9.966 1.00 87.12 72 LEU A O 1
ATOM 504 N N . VAL A 1 73 ? 2.968 -1.181 -8.457 1.00 88.69 73 VAL A N 1
ATOM 505 C CA . VAL A 1 73 ? 2.950 0.246 -8.113 1.00 88.69 73 VAL A CA 1
ATOM 506 C C . VAL A 1 73 ? 3.604 0.472 -6.755 1.00 88.69 73 VAL A C 1
ATOM 508 O O . VAL A 1 73 ? 3.172 -0.083 -5.749 1.00 88.69 73 VAL A O 1
ATOM 511 N N . VAL A 1 74 ? 4.627 1.327 -6.712 1.00 88.81 74 VAL A N 1
ATOM 512 C CA . VAL A 1 74 ? 5.283 1.752 -5.466 1.00 88.81 74 VAL A CA 1
ATOM 513 C C . VAL A 1 74 ? 4.857 3.181 -5.141 1.00 88.81 74 VAL A C 1
ATOM 515 O O . VAL A 1 74 ? 5.245 4.113 -5.845 1.00 88.81 74 VAL A O 1
ATOM 518 N N . LEU A 1 75 ? 4.074 3.362 -4.075 1.00 87.25 75 LEU A N 1
ATOM 519 C CA . LEU A 1 75 ? 3.608 4.664 -3.590 1.00 87.25 75 LEU A CA 1
ATOM 520 C C . LEU A 1 75 ? 4.370 5.101 -2.340 1.00 87.25 75 LEU A C 1
ATOM 522 O O . LEU A 1 75 ? 4.421 4.374 -1.350 1.00 87.25 75 LEU A O 1
ATOM 526 N N . VAL A 1 76 ? 4.917 6.316 -2.359 1.00 87.06 76 VAL A N 1
ATOM 527 C CA . VAL A 1 76 ? 5.801 6.816 -1.295 1.00 87.06 76 VAL A CA 1
ATOM 528 C C . VAL A 1 76 ? 5.236 8.056 -0.596 1.00 87.06 76 VAL A C 1
ATOM 530 O O . VAL A 1 76 ? 4.963 9.066 -1.245 1.00 87.06 76 VAL A O 1
ATOM 533 N N . ASP A 1 77 ? 5.114 8.010 0.734 1.00 85.06 77 ASP A N 1
ATOM 534 C CA . ASP A 1 77 ? 4.726 9.165 1.558 1.00 85.06 77 ASP A CA 1
ATOM 535 C C . ASP A 1 77 ? 5.841 10.227 1.558 1.00 85.06 77 ASP A C 1
ATOM 537 O O . ASP A 1 77 ? 6.971 9.975 1.997 1.00 85.06 77 ASP A O 1
ATOM 541 N N . VAL A 1 78 ? 5.514 11.426 1.075 1.00 83.94 78 VAL A N 1
ATOM 542 C CA . VAL A 1 78 ? 6.412 12.595 1.039 1.00 83.94 78 VAL A CA 1
ATOM 543 C C . VAL A 1 78 ? 5.921 13.751 1.921 1.00 83.94 78 VAL A C 1
ATOM 545 O O . VAL A 1 78 ? 6.457 14.861 1.831 1.00 83.94 78 VAL A O 1
ATOM 548 N N . THR A 1 79 ? 4.912 13.526 2.771 1.00 78.44 79 THR A N 1
ATOM 549 C CA . THR A 1 79 ? 4.373 14.553 3.679 1.00 78.44 79 THR A CA 1
ATOM 550 C C . THR A 1 79 ? 5.400 15.024 4.718 1.00 78.44 79 THR A C 1
ATOM 552 O O . THR A 1 79 ? 6.342 14.326 5.090 1.00 78.44 79 THR A O 1
ATOM 555 N N . THR A 1 80 ? 5.231 16.237 5.254 1.00 72.31 80 THR A N 1
ATOM 556 C CA . THR A 1 80 ? 6.128 16.752 6.311 1.00 72.31 80 THR A CA 1
ATOM 557 C C . THR A 1 80 ? 6.036 16.006 7.646 1.00 72.31 80 THR A C 1
ATOM 559 O O . THR A 1 80 ? 6.910 16.182 8.489 1.00 72.31 80 THR A O 1
ATOM 562 N N . SER A 1 81 ? 5.003 15.185 7.866 1.00 66.00 81 SER A N 1
ATOM 563 C CA . SER A 1 81 ? 4.867 14.323 9.053 1.00 66.00 81 SER A CA 1
ATOM 564 C C . SER A 1 81 ? 5.521 12.940 8.873 1.00 66.00 81 SER A C 1
ATOM 566 O O . SER A 1 81 ? 5.412 12.069 9.750 1.00 66.00 81 SER A O 1
ATOM 568 N N . THR A 1 82 ? 6.219 12.726 7.752 1.00 63.25 82 THR A N 1
ATOM 569 C CA . THR A 1 82 ? 6.973 11.506 7.470 1.00 63.25 82 THR A CA 1
ATOM 570 C C . THR A 1 82 ? 8.381 11.577 8.063 1.00 63.25 82 THR A C 1
ATOM 572 O O . THR A 1 82 ? 9.279 12.228 7.531 1.00 63.25 82 THR A O 1
ATOM 575 N N . PHE A 1 83 ? 8.603 10.852 9.158 1.00 66.38 83 PHE A N 1
ATOM 576 C CA . PHE A 1 83 ? 9.944 10.569 9.664 1.00 66.38 83 PHE A CA 1
ATOM 577 C C . PHE A 1 83 ? 10.584 9.449 8.834 1.00 66.38 83 PHE A C 1
ATOM 579 O O . PHE A 1 83 ? 10.124 8.314 8.895 1.00 66.38 83 PHE A O 1
ATOM 586 N N . TRP A 1 84 ? 11.634 9.754 8.071 1.00 71.44 84 TRP A N 1
ATOM 587 C CA . TRP A 1 84 ? 12.490 8.741 7.446 1.00 71.44 84 TRP A CA 1
ATOM 588 C C . TRP A 1 84 ? 13.718 8.505 8.341 1.00 71.44 84 TRP A C 1
ATOM 590 O O . TRP A 1 84 ? 14.345 9.485 8.752 1.00 71.44 84 TRP A O 1
ATOM 600 N N . PRO A 1 85 ? 14.077 7.251 8.670 1.00 62.00 85 PRO A N 1
ATOM 601 C CA . PRO A 1 85 ? 15.256 6.974 9.483 1.00 62.00 85 PRO A CA 1
ATOM 602 C C . PRO A 1 85 ? 16.548 7.273 8.704 1.00 62.00 85 PRO A C 1
ATOM 604 O O . PRO A 1 85 ? 16.738 6.786 7.594 1.00 62.00 85 PRO A O 1
ATOM 607 N N . GLY A 1 86 ? 17.468 8.028 9.313 1.00 70.19 86 GLY A N 1
ATOM 608 C CA . GLY A 1 86 ? 18.775 8.351 8.726 1.00 70.19 86 GLY A CA 1
ATOM 609 C C . GLY A 1 86 ? 18.786 9.653 7.918 1.00 70.19 86 GLY A C 1
ATOM 610 O O . GLY A 1 86 ? 18.187 10.646 8.325 1.00 70.19 86 GLY A O 1
ATOM 611 N N . ASP A 1 87 ? 19.523 9.670 6.803 1.00 72.81 87 ASP A N 1
ATOM 612 C CA . ASP A 1 87 ? 19.552 10.818 5.889 1.00 72.81 87 ASP A CA 1
ATOM 613 C C . ASP A 1 87 ? 18.214 10.927 5.140 1.00 72.81 87 ASP A C 1
ATOM 615 O O . ASP A 1 87 ? 17.795 9.996 4.451 1.00 72.81 87 ASP A O 1
ATOM 619 N N . THR A 1 88 ? 17.557 12.080 5.261 1.00 73.94 88 THR A N 1
ATOM 620 C CA . THR A 1 88 ? 16.263 12.381 4.632 1.00 73.94 88 THR A CA 1
ATOM 621 C C . THR A 1 88 ? 16.401 12.965 3.222 1.00 73.94 88 THR A C 1
ATOM 623 O O . THR A 1 88 ? 15.404 13.377 2.621 1.00 73.94 88 THR A O 1
ATOM 626 N N . SER A 1 89 ? 17.616 13.005 2.660 1.00 81.19 89 SER A N 1
ATOM 627 C CA . SER A 1 89 ? 17.822 13.367 1.259 1.00 81.19 89 SER A CA 1
ATOM 628 C C . SER A 1 89 ? 17.044 12.431 0.326 1.00 81.19 89 SER A C 1
ATOM 630 O O . SER A 1 89 ? 16.967 11.220 0.539 1.00 81.19 89 SER A O 1
ATOM 632 N N . ALA A 1 90 ? 16.511 12.980 -0.771 1.00 81.06 90 ALA A N 1
ATOM 633 C CA . ALA A 1 90 ? 15.776 12.195 -1.769 1.00 81.06 90 ALA A CA 1
ATOM 634 C C . ALA A 1 90 ? 16.605 11.020 -2.326 1.00 81.06 90 ALA A C 1
ATOM 636 O O . ALA A 1 90 ? 16.042 9.995 -2.692 1.00 81.06 90 ALA A O 1
ATOM 637 N N . ARG A 1 91 ? 17.943 11.141 -2.340 1.00 83.69 91 ARG A N 1
ATOM 638 C CA . ARG A 1 91 ? 18.854 10.061 -2.736 1.00 83.69 91 ARG A CA 1
ATOM 639 C C . ARG A 1 91 ? 18.873 8.924 -1.715 1.00 83.69 91 ARG A C 1
ATOM 641 O O . ARG A 1 91 ? 18.689 7.783 -2.111 1.00 83.69 91 ARG A O 1
ATOM 648 N N . SER A 1 92 ? 19.060 9.230 -0.432 1.00 81.94 92 SER A N 1
ATOM 649 C CA . SER A 1 92 ? 19.066 8.230 0.648 1.00 81.94 92 SER A CA 1
ATOM 650 C C . SER A 1 92 ? 17.733 7.476 0.734 1.00 81.94 92 SER A C 1
ATOM 652 O O . SER A 1 92 ? 17.704 6.245 0.816 1.00 81.94 92 SER A O 1
ATOM 654 N N . VAL A 1 93 ? 16.618 8.202 0.601 1.00 83.38 93 VAL A N 1
ATOM 655 C CA . VAL A 1 93 ? 15.275 7.610 0.533 1.00 83.38 93 VAL A CA 1
ATOM 656 C C . VAL A 1 93 ? 15.128 6.712 -0.705 1.00 83.38 93 VAL A C 1
ATOM 658 O O . VAL A 1 93 ? 14.691 5.569 -0.576 1.00 83.38 93 VAL A O 1
ATOM 661 N N . ALA A 1 94 ? 15.564 7.163 -1.888 1.00 86.12 94 ALA A N 1
ATOM 662 C CA . ALA A 1 94 ? 15.532 6.355 -3.110 1.00 86.12 94 ALA A CA 1
ATOM 663 C C . ALA A 1 94 ? 16.405 5.090 -3.020 1.00 86.12 94 ALA A C 1
ATOM 665 O O . ALA A 1 94 ? 15.984 4.018 -3.450 1.00 86.12 94 ALA A O 1
ATOM 666 N N . ASP A 1 95 ? 17.612 5.194 -2.458 1.00 84.50 95 ASP A N 1
ATOM 667 C CA . ASP A 1 95 ? 18.509 4.056 -2.241 1.00 84.50 95 ASP A CA 1
ATOM 668 C C . ASP A 1 95 ? 17.898 3.042 -1.259 1.00 84.50 95 ASP A C 1
ATOM 670 O O . ASP A 1 95 ? 17.977 1.838 -1.504 1.00 84.50 95 ASP A O 1
ATOM 674 N N . THR A 1 96 ? 17.229 3.513 -0.201 1.00 83.31 96 THR A N 1
ATOM 675 C CA . THR A 1 96 ? 16.514 2.665 0.769 1.00 83.31 96 THR A CA 1
ATOM 676 C C . THR A 1 96 ? 15.382 1.888 0.099 1.00 83.31 96 THR A C 1
ATOM 678 O O . THR A 1 96 ? 15.356 0.661 0.168 1.00 83.31 96 THR A O 1
ATOM 681 N N . ILE A 1 97 ? 14.496 2.584 -0.620 1.00 83.62 97 ILE A N 1
ATOM 682 C CA . ILE A 1 97 ? 13.355 1.979 -1.327 1.00 83.62 97 ILE A CA 1
ATOM 683 C C . ILE A 1 97 ? 13.834 1.002 -2.404 1.00 83.62 97 ILE A C 1
ATOM 685 O O . ILE A 1 97 ? 13.293 -0.097 -2.527 1.00 83.62 97 ILE A O 1
ATOM 689 N N . ARG A 1 98 ? 14.888 1.351 -3.156 1.00 84.50 98 ARG A N 1
ATOM 690 C CA . ARG A 1 98 ? 15.474 0.441 -4.147 1.00 84.50 98 ARG A CA 1
ATOM 691 C C . ARG A 1 98 ? 15.959 -0.852 -3.492 1.00 84.50 98 ARG A C 1
ATOM 693 O O . ARG A 1 98 ? 15.672 -1.916 -4.019 1.00 84.50 98 ARG A O 1
ATOM 700 N N . ASN A 1 99 ? 16.681 -0.756 -2.377 1.00 81.12 99 ASN A N 1
ATOM 701 C CA . ASN A 1 99 ? 17.275 -1.914 -1.706 1.00 81.12 99 ASN A CA 1
ATOM 702 C C . ASN A 1 99 ? 16.248 -2.771 -0.936 1.00 81.12 99 ASN A C 1
ATOM 704 O O . ASN A 1 99 ? 16.518 -3.939 -0.670 1.00 81.12 99 ASN A O 1
ATOM 708 N N . GLN A 1 100 ? 15.108 -2.196 -0.538 1.00 75.69 100 GLN A N 1
ATOM 709 C CA . GLN A 1 100 ? 14.021 -2.919 0.134 1.00 75.69 100 GLN A CA 1
ATOM 710 C C . GLN A 1 100 ? 13.055 -3.576 -0.856 1.00 75.69 100 GLN A C 1
ATOM 712 O O . GLN A 1 100 ? 12.639 -4.704 -0.624 1.00 75.69 100 GLN A O 1
ATOM 717 N N . VAL A 1 101 ? 12.708 -2.875 -1.942 1.00 79.12 101 VAL A N 1
ATOM 718 C CA . VAL A 1 101 ? 11.623 -3.271 -2.855 1.00 79.12 101 VAL A CA 1
ATOM 719 C C . VAL A 1 101 ? 12.141 -3.610 -4.246 1.00 79.12 101 VAL A C 1
ATOM 721 O O . VAL A 1 101 ? 11.826 -4.662 -4.772 1.00 79.12 101 VAL A O 1
ATOM 724 N N . LEU A 1 102 ? 12.939 -2.745 -4.881 1.00 78.31 102 LEU A N 1
ATOM 725 C CA . LEU A 1 102 ? 13.255 -2.913 -6.311 1.00 78.31 102 LEU A CA 1
ATOM 726 C C . LEU A 1 102 ? 14.314 -3.992 -6.596 1.00 78.31 102 LEU A C 1
ATOM 728 O O . LEU A 1 102 ? 14.345 -4.523 -7.702 1.00 78.31 102 LEU A O 1
ATOM 732 N N . THR A 1 103 ? 15.187 -4.311 -5.636 1.00 75.69 103 THR A N 1
ATOM 733 C CA . THR A 1 103 ? 16.231 -5.346 -5.787 1.00 75.69 103 THR A CA 1
ATOM 734 C C . THR A 1 103 ? 15.750 -6.775 -5.542 1.00 75.69 103 THR A C 1
ATOM 736 O O . THR A 1 103 ? 16.520 -7.701 -5.778 1.00 75.69 103 THR A O 1
ATOM 739 N N . THR A 1 104 ? 14.526 -6.971 -5.047 1.00 73.75 104 THR A N 1
ATOM 740 C CA . THR A 1 104 ? 13.928 -8.302 -4.828 1.00 73.75 104 THR A CA 1
ATOM 741 C C . THR A 1 104 ? 13.037 -8.752 -5.989 1.00 73.75 104 THR A C 1
ATOM 743 O O . THR A 1 104 ? 12.671 -9.922 -6.051 1.00 73.75 104 THR A O 1
ATOM 746 N N . LEU A 1 105 ? 12.706 -7.849 -6.919 1.00 78.12 105 LEU A N 1
ATOM 747 C CA . LEU A 1 105 ? 11.837 -8.123 -8.065 1.00 78.12 105 LEU A CA 1
ATOM 748 C C . LEU A 1 105 ? 12.582 -8.875 -9.175 1.00 78.12 105 LEU A C 1
ATOM 750 O O . LEU A 1 105 ? 13.755 -8.605 -9.439 1.00 78.12 105 LEU A O 1
ATOM 754 N N . GLN A 1 106 ? 11.860 -9.727 -9.903 1.00 76.81 106 GLN A N 1
ATOM 755 C CA . GLN A 1 106 ? 12.327 -10.313 -11.164 1.00 76.81 106 GLN A CA 1
ATOM 756 C C . GLN A 1 106 ? 12.603 -9.216 -12.213 1.00 76.81 106 GLN A C 1
ATOM 758 O O . GLN A 1 106 ? 12.037 -8.121 -12.143 1.00 76.81 106 GLN A O 1
ATOM 763 N N . ASP A 1 107 ? 13.521 -9.470 -13.151 1.00 75.31 107 ASP A N 1
ATOM 764 C CA . ASP A 1 107 ? 14.026 -8.467 -14.111 1.00 75.31 107 ASP A CA 1
ATOM 765 C C . ASP A 1 107 ? 13.000 -8.008 -15.160 1.00 75.31 107 ASP A C 1
ATOM 767 O O . ASP A 1 107 ? 13.168 -6.955 -15.775 1.00 75.31 107 ASP A O 1
ATOM 771 N N . ASP A 1 108 ? 11.927 -8.769 -15.338 1.00 78.25 108 ASP A N 1
ATOM 772 C CA . ASP A 1 108 ? 10.764 -8.452 -16.164 1.00 78.25 108 ASP A CA 1
ATOM 773 C C . ASP A 1 108 ? 9.653 -7.709 -15.403 1.00 78.25 108 ASP A C 1
ATOM 775 O O . ASP A 1 108 ? 8.728 -7.215 -16.041 1.00 78.25 108 ASP A O 1
ATOM 779 N N . ALA A 1 109 ? 9.749 -7.550 -14.076 1.00 82.25 109 ALA A N 1
ATOM 780 C CA . ALA A 1 109 ? 8.756 -6.824 -13.288 1.00 82.25 109 ALA A CA 1
ATOM 781 C C . ALA A 1 109 ? 8.631 -5.359 -13.746 1.00 82.25 109 ALA A C 1
ATOM 783 O O . ALA A 1 109 ? 9.577 -4.559 -13.667 1.00 82.25 109 ALA A O 1
ATOM 784 N N . ALA A 1 110 ? 7.433 -5.001 -14.199 1.00 86.25 110 ALA A N 1
ATOM 785 C CA . ALA A 1 110 ? 7.107 -3.677 -14.687 1.00 86.25 110 ALA A CA 1
ATOM 786 C C . ALA A 1 110 ? 6.697 -2.800 -13.498 1.00 86.25 110 ALA A C 1
ATOM 788 O O . ALA A 1 110 ? 5.700 -3.059 -12.831 1.00 86.25 110 ALA A O 1
ATOM 789 N N . VAL A 1 111 ? 7.465 -1.750 -13.207 1.00 88.06 111 VAL A N 1
ATOM 790 C CA . VAL A 1 111 ? 7.243 -0.913 -12.019 1.00 88.06 111 VAL A CA 1
ATOM 791 C C . VAL A 1 111 ? 6.817 0.489 -12.428 1.00 88.06 111 VAL A C 1
ATOM 793 O O . VAL A 1 111 ? 7.484 1.126 -13.245 1.00 88.06 111 VAL A O 1
ATOM 796 N N . MET A 1 112 ? 5.738 0.983 -11.822 1.00 87.38 112 MET A N 1
ATOM 797 C CA . MET A 1 112 ? 5.376 2.401 -11.805 1.00 87.38 112 MET A CA 1
ATOM 798 C C . MET A 1 112 ? 5.656 2.959 -10.406 1.00 87.38 112 MET A C 1
ATOM 800 O O . MET A 1 112 ? 5.301 2.351 -9.396 1.00 87.38 112 MET A O 1
ATOM 804 N N . VAL A 1 113 ? 6.295 4.127 -10.333 1.00 88.75 113 VAL A N 1
ATOM 805 C CA . VAL A 1 113 ? 6.640 4.768 -9.057 1.00 88.75 113 VAL A CA 1
ATOM 806 C C . VAL A 1 113 ? 5.857 6.067 -8.903 1.00 88.75 113 VAL A C 1
ATOM 808 O O . VAL A 1 113 ? 5.840 6.904 -9.808 1.00 88.75 113 VAL A O 1
ATOM 811 N N . GLY A 1 114 ? 5.227 6.234 -7.743 1.00 88.31 114 GLY A N 1
ATOM 812 C CA . GLY A 1 114 ? 4.478 7.424 -7.371 1.00 88.31 114 GLY A CA 1
ATOM 813 C C . GLY A 1 114 ? 4.816 7.926 -5.969 1.00 88.31 114 GLY A C 1
ATOM 814 O O . GLY A 1 114 ? 5.367 7.207 -5.135 1.00 88.31 114 GLY A O 1
ATOM 815 N N . SER A 1 115 ? 4.455 9.171 -5.684 1.00 86.94 115 SER A N 1
ATOM 816 C CA . SER A 1 115 ? 4.483 9.734 -4.334 1.00 86.94 115 SER A CA 1
ATOM 817 C C . SER A 1 115 ? 3.168 10.410 -3.984 1.00 86.94 115 SER A C 1
ATOM 819 O O . SER A 1 115 ? 2.437 10.871 -4.863 1.00 86.94 115 SER A O 1
ATOM 821 N N . PHE A 1 116 ? 2.856 10.458 -2.690 1.00 83.19 116 PHE A N 1
ATOM 822 C CA . PHE A 1 116 ? 1.665 11.122 -2.175 1.00 83.19 116 PHE A CA 1
ATOM 823 C C . PHE A 1 116 ? 2.007 12.120 -1.067 1.00 83.19 116 PHE A C 1
ATOM 825 O O . PHE A 1 116 ? 2.773 11.843 -0.144 1.00 83.19 116 PHE A O 1
ATOM 832 N N . GLY A 1 117 ? 1.406 13.303 -1.172 1.00 78.81 117 GLY A N 1
ATOM 833 C CA . GLY A 1 117 ? 1.524 14.385 -0.198 1.00 78.81 117 GLY A CA 1
ATOM 834 C C . GLY A 1 117 ? 0.247 15.216 -0.167 1.00 78.81 117 GLY A C 1
ATOM 835 O O . GLY A 1 117 ? -0.809 14.746 0.265 1.00 78.81 117 GLY A O 1
ATOM 836 N N . ARG A 1 118 ? 0.332 16.445 -0.686 1.00 74.19 118 ARG A N 1
ATOM 837 C CA . ARG A 1 118 ? -0.823 17.282 -1.052 1.00 74.19 118 ARG A CA 1
ATOM 838 C C . ARG A 1 118 ? -1.450 16.879 -2.400 1.00 74.19 118 ARG A C 1
ATOM 840 O O . ARG A 1 118 ? -2.440 17.462 -2.810 1.00 74.19 118 ARG A O 1
ATOM 847 N N . SER A 1 119 ? -0.889 15.909 -3.105 1.00 75.00 119 SER A N 1
ATOM 848 C CA . SER A 1 119 ? -1.487 15.255 -4.274 1.00 75.00 119 SER A CA 1
ATOM 849 C C . SER A 1 119 ? -0.810 13.902 -4.478 1.00 75.00 119 SER A C 1
ATOM 851 O O . SER A 1 119 ? 0.254 13.661 -3.901 1.00 75.00 119 SER A O 1
ATOM 853 N N . LEU A 1 120 ? -1.416 13.022 -5.278 1.00 79.06 120 LEU A N 1
ATOM 854 C CA . LEU A 1 120 ? -0.692 11.899 -5.868 1.00 79.06 120 LEU A CA 1
ATOM 855 C C . LEU A 1 120 ? 0.089 12.413 -7.085 1.00 79.06 120 LEU A C 1
ATOM 857 O O . LEU A 1 120 ? -0.401 13.270 -7.826 1.00 79.06 120 LEU A O 1
ATOM 861 N N . ARG A 1 121 ? 1.310 11.915 -7.269 1.00 81.44 121 ARG A N 1
ATOM 862 C CA . ARG A 1 121 ? 2.170 12.191 -8.421 1.00 81.44 121 ARG A CA 1
ATOM 863 C C . ARG A 1 121 ? 2.794 10.892 -8.912 1.00 81.44 121 ARG A C 1
ATOM 865 O O . ARG A 1 121 ? 3.374 10.166 -8.114 1.00 81.44 121 ARG A O 1
ATOM 872 N N . THR A 1 122 ? 2.738 10.647 -10.212 1.00 82.94 122 THR A N 1
ATOM 873 C CA . THR A 1 122 ? 3.474 9.591 -10.923 1.00 82.94 122 THR A CA 1
ATOM 874 C C . THR A 1 122 ? 4.361 10.258 -11.979 1.00 82.94 122 THR A C 1
ATOM 876 O O . THR A 1 122 ? 3.995 11.307 -12.508 1.00 82.94 122 THR A O 1
ATOM 879 N N . ASP A 1 123 ? 5.562 9.725 -12.221 1.00 69.75 123 ASP A N 1
ATOM 880 C CA . ASP A 1 123 ? 6.559 10.373 -13.102 1.00 69.75 123 ASP A CA 1
ATOM 881 C C . ASP A 1 123 ? 6.564 9.781 -14.517 1.00 69.75 123 ASP A C 1
ATOM 883 O O . ASP A 1 123 ? 6.402 10.486 -15.510 1.00 69.75 123 ASP A O 1
ATOM 887 N N . GLU A 1 124 ? 6.689 8.458 -14.594 1.00 67.31 124 GLU A N 1
ATOM 888 C CA . GLU A 1 124 ? 6.606 7.652 -15.809 1.00 67.31 124 GLU A CA 1
ATOM 889 C C . GLU A 1 124 ? 5.602 6.510 -15.538 1.00 67.31 124 GLU A C 1
ATOM 891 O O . GLU A 1 124 ? 5.375 6.141 -14.381 1.00 67.31 124 GLU A O 1
ATOM 896 N N . GLY A 1 125 ? 4.978 5.959 -16.587 1.00 78.50 125 GLY A N 1
ATOM 897 C CA . GLY A 1 125 ? 4.157 4.746 -16.465 1.00 78.50 125 GLY A CA 1
ATOM 898 C C . GLY A 1 125 ? 5.005 3.506 -16.149 1.00 78.50 125 GLY A C 1
ATOM 899 O O . GLY A 1 125 ? 6.204 3.608 -15.889 1.00 78.50 125 GLY A O 1
ATOM 900 N N . PHE A 1 126 ? 4.400 2.318 -16.201 1.00 83.62 126 PHE A N 1
ATOM 901 C CA . PHE A 1 126 ? 5.130 1.070 -15.960 1.00 83.62 126 PHE A CA 1
ATOM 902 C C . PHE A 1 126 ? 6.357 0.919 -16.867 1.00 83.62 126 PHE A C 1
ATOM 904 O O . PHE A 1 126 ? 6.271 1.050 -18.089 1.00 83.62 126 PHE A O 1
ATOM 911 N N . SER A 1 127 ? 7.497 0.602 -16.255 1.00 86.50 127 SER A N 1
ATOM 912 C CA . SER A 1 127 ? 8.760 0.367 -16.950 1.00 86.50 127 SER A CA 1
ATOM 913 C C . SER A 1 127 ? 9.508 -0.803 -16.325 1.00 86.50 127 SER A C 1
ATOM 915 O O . SER A 1 127 ? 9.531 -0.943 -15.103 1.00 86.50 127 SER A O 1
ATOM 917 N N . THR A 1 128 ? 10.156 -1.623 -17.152 1.00 86.56 128 THR A N 1
ATOM 918 C CA . THR A 1 128 ? 11.081 -2.689 -16.726 1.00 86.56 128 THR A CA 1
ATOM 919 C C . THR A 1 128 ? 12.540 -2.211 -16.667 1.00 86.56 128 THR A C 1
ATOM 921 O O . THR A 1 128 ? 13.385 -2.855 -16.049 1.00 86.56 128 THR A O 1
ATOM 924 N N . ASP A 1 129 ? 12.869 -1.043 -17.241 1.00 88.12 129 ASP A N 1
ATOM 925 C CA . ASP A 1 129 ? 14.224 -0.481 -17.161 1.00 88.12 129 ASP A CA 1
ATOM 926 C C . ASP A 1 129 ? 14.517 0.023 -15.741 1.00 88.12 129 ASP A C 1
ATOM 928 O O . ASP A 1 129 ? 14.040 1.078 -15.319 1.00 88.12 129 ASP A O 1
ATOM 932 N N . ARG A 1 130 ? 15.391 -0.687 -15.018 1.00 85.88 130 ARG A N 1
ATOM 933 C CA . ARG A 1 130 ? 15.881 -0.298 -13.682 1.00 85.88 130 ARG A CA 1
ATOM 934 C C . ARG A 1 130 ? 16.463 1.123 -13.635 1.00 85.88 130 ARG A C 1
ATOM 936 O O . ARG A 1 130 ? 16.424 1.775 -12.588 1.00 85.88 130 ARG A O 1
ATOM 943 N N . THR A 1 131 ? 16.996 1.634 -14.746 1.00 86.75 131 THR A N 1
ATOM 944 C CA . THR A 1 131 ? 17.506 3.011 -14.849 1.00 86.75 131 THR A CA 1
ATOM 945 C C . THR A 1 131 ? 16.368 4.027 -14.871 1.00 86.75 131 THR A C 1
ATOM 947 O O . THR A 1 131 ? 16.463 5.042 -14.175 1.00 86.75 131 THR A O 1
ATOM 950 N N . ALA A 1 132 ? 15.297 3.750 -15.619 1.00 87.56 132 ALA A N 1
ATOM 951 C CA . ALA A 1 132 ? 14.055 4.515 -15.616 1.00 87.56 132 ALA A CA 1
ATOM 952 C C . ALA A 1 132 ? 13.339 4.440 -14.262 1.00 87.56 132 ALA A C 1
ATOM 954 O O . ALA A 1 132 ? 13.086 5.486 -13.672 1.00 87.56 132 ALA A O 1
ATOM 955 N N . GLN A 1 133 ? 13.154 3.245 -13.687 1.00 87.75 133 GLN A N 1
ATOM 956 C CA . GLN A 1 133 ? 12.578 3.059 -12.344 1.00 87.75 133 GLN A CA 1
ATOM 957 C C . GLN A 1 133 ? 13.311 3.910 -11.287 1.00 87.75 133 GLN A C 1
ATOM 959 O O . GLN A 1 133 ? 12.689 4.618 -10.494 1.00 87.75 133 GLN A O 1
ATOM 964 N N . ARG A 1 134 ? 14.655 3.921 -11.312 1.00 87.19 134 ARG A N 1
ATOM 965 C CA . ARG A 1 134 ? 15.470 4.769 -10.423 1.00 87.19 134 ARG A CA 1
ATOM 966 C C . ARG A 1 134 ? 15.293 6.268 -10.700 1.00 87.19 134 ARG A C 1
ATOM 968 O O . ARG A 1 134 ? 15.356 7.059 -9.760 1.00 87.19 134 ARG A O 1
ATOM 975 N N . ARG A 1 135 ? 15.115 6.678 -11.961 1.00 88.25 135 ARG A N 1
ATOM 976 C CA . ARG A 1 135 ? 14.866 8.081 -12.338 1.00 88.25 135 ARG A CA 1
ATOM 977 C C . ARG A 1 135 ? 13.502 8.544 -11.830 1.00 88.25 135 ARG A C 1
ATOM 979 O O . ARG A 1 135 ? 13.457 9.557 -11.138 1.00 88.25 135 ARG A O 1
ATOM 986 N N . ALA A 1 136 ? 12.458 7.754 -12.081 1.00 89.31 136 ALA A N 1
ATOM 987 C CA . ALA A 1 136 ? 11.103 7.991 -11.600 1.00 89.31 136 ALA A CA 1
ATOM 988 C C . ALA A 1 136 ? 11.078 8.135 -10.073 1.00 89.31 136 ALA A C 1
ATOM 990 O O . ALA A 1 136 ? 10.590 9.135 -9.552 1.00 89.31 136 ALA A O 1
ATOM 991 N N . LEU A 1 137 ? 11.725 7.213 -9.350 1.00 88.50 137 LEU A N 1
ATOM 992 C CA . LEU A 1 137 ? 11.859 7.278 -7.893 1.00 88.50 137 LEU A CA 1
ATOM 993 C C . LEU A 1 137 ? 12.544 8.570 -7.411 1.00 88.50 137 LEU A C 1
ATOM 995 O O . LEU A 1 137 ? 12.052 9.226 -6.495 1.00 88.50 137 LEU A O 1
ATOM 999 N N . MET A 1 138 ? 13.644 8.986 -8.047 1.00 88.69 138 MET A N 1
ATOM 1000 C CA . MET A 1 138 ? 14.304 10.260 -7.726 1.00 88.69 138 MET A CA 1
ATOM 1001 C C . MET A 1 138 ? 13.420 11.482 -8.027 1.00 88.69 138 MET A C 1
ATOM 1003 O O . MET A 1 138 ? 13.496 12.471 -7.295 1.00 88.69 138 MET A O 1
ATOM 1007 N N . SER A 1 139 ? 12.597 11.429 -9.078 1.00 89.25 139 SER A N 1
ATOM 1008 C CA . SER A 1 139 ? 11.691 12.514 -9.467 1.00 89.25 139 SER A CA 1
ATOM 1009 C C . SER A 1 139 ? 10.518 12.658 -8.493 1.00 89.25 139 SER A C 1
ATOM 1011 O O . SER A 1 139 ? 10.314 13.740 -7.936 1.00 89.25 139 SER A O 1
ATOM 1013 N N . VAL A 1 140 ? 9.804 11.565 -8.186 1.00 87.31 140 VAL A N 1
ATOM 1014 C CA . VAL A 1 140 ? 8.648 11.598 -7.268 1.00 87.31 140 VAL A CA 1
ATOM 1015 C C . VAL A 1 140 ? 9.034 11.908 -5.820 1.00 87.31 140 VAL A C 1
ATOM 1017 O O . VAL A 1 140 ? 8.184 12.336 -5.047 1.00 87.31 140 VAL A O 1
ATOM 1020 N N . LEU A 1 141 ? 10.303 11.740 -5.435 1.00 87.31 141 LEU A N 1
ATOM 1021 C CA . LEU A 1 141 ? 10.824 12.161 -4.127 1.00 87.31 141 LEU A CA 1
ATOM 1022 C C . LEU A 1 141 ? 11.264 13.635 -4.088 1.00 87.31 141 LEU A C 1
ATOM 1024 O O . LEU A 1 141 ? 11.354 14.234 -3.009 1.00 87.31 141 LEU A O 1
ATOM 1028 N N . ASN A 1 142 ? 11.518 14.251 -5.246 1.00 87.06 142 ASN A N 1
ATOM 1029 C CA . ASN A 1 142 ? 11.950 15.644 -5.370 1.00 87.06 142 ASN A CA 1
ATOM 1030 C C . ASN A 1 142 ? 10.758 16.623 -5.379 1.00 87.06 142 ASN A C 1
ATOM 1032 O O . ASN A 1 142 ? 10.572 17.433 -6.287 1.00 87.06 142 ASN A O 1
ATOM 1036 N N . VAL A 1 143 ? 9.921 16.518 -4.348 1.00 78.75 143 VAL A N 1
ATOM 1037 C CA . VAL A 1 143 ? 8.665 17.271 -4.213 1.00 78.75 143 VAL A CA 1
ATOM 1038 C C . VAL A 1 143 ? 8.902 18.613 -3.499 1.00 78.75 143 VAL A C 1
ATOM 1040 O O . VAL A 1 143 ? 9.532 18.601 -2.431 1.00 78.75 143 VAL A O 1
ATOM 1043 N N . PRO A 1 144 ? 8.413 19.756 -4.031 1.00 79.31 144 PRO A N 1
ATOM 1044 C CA . PRO A 1 144 ? 8.494 21.067 -3.376 1.00 79.31 144 PRO A CA 1
ATOM 1045 C C . PRO A 1 144 ? 7.836 21.081 -1.990 1.00 79.31 144 PRO A C 1
ATOM 1047 O O . PRO A 1 144 ? 6.829 20.415 -1.770 1.00 79.31 144 PRO A O 1
ATOM 1050 N N . GLY A 1 145 ? 8.351 21.883 -1.051 1.00 73.75 145 GLY A N 1
ATOM 1051 C CA . GLY A 1 145 ? 7.833 21.926 0.329 1.00 73.75 145 GLY A CA 1
ATOM 1052 C C . GLY A 1 145 ? 6.334 22.257 0.442 1.00 73.75 145 GLY A C 1
ATOM 1053 O O . GLY A 1 145 ? 5.650 21.732 1.319 1.00 73.75 145 GLY A O 1
ATOM 1054 N N . GLU A 1 146 ? 5.803 23.053 -0.486 1.00 74.00 146 GLU A N 1
ATOM 1055 C CA . GLU A 1 146 ? 4.377 23.412 -0.582 1.00 74.00 146 GLU A CA 1
ATOM 1056 C C . GLU A 1 146 ? 3.465 22.233 -0.969 1.00 74.00 146 GLU A C 1
ATOM 1058 O O . GLU A 1 146 ? 2.279 22.237 -0.651 1.00 74.00 146 GLU A O 1
ATOM 1063 N N . GLU A 1 147 ? 4.005 21.212 -1.640 1.00 72.38 147 GLU A N 1
ATOM 1064 C CA . GLU A 1 147 ? 3.308 19.956 -1.957 1.00 72.38 147 GLU A CA 1
ATOM 1065 C C . GLU A 1 147 ? 3.471 18.902 -0.848 1.00 72.38 147 GLU A C 1
ATOM 1067 O O . GLU A 1 147 ? 2.737 17.916 -0.818 1.00 72.38 147 GLU A O 1
ATOM 1072 N N . ARG A 1 148 ? 4.397 19.112 0.098 1.00 71.50 148 ARG A N 1
ATOM 1073 C CA . ARG A 1 148 ? 4.564 18.271 1.300 1.00 71.50 148 ARG A CA 1
ATOM 1074 C C . ARG A 1 148 ? 3.695 18.719 2.478 1.00 71.50 148 ARG A C 1
ATOM 1076 O O . ARG A 1 148 ? 3.621 18.006 3.478 1.00 71.50 148 ARG A O 1
ATOM 1083 N N . THR A 1 149 ? 3.094 19.907 2.387 1.00 62.12 149 THR A N 1
ATOM 1084 C CA . THR A 1 149 ? 2.403 20.600 3.482 1.00 62.12 149 THR A CA 1
ATOM 1085 C C . THR A 1 149 ? 0.929 20.865 3.171 1.00 62.12 149 THR A C 1
ATOM 1087 O O . THR A 1 149 ? 0.538 21.106 2.031 1.00 62.12 149 THR A O 1
ATOM 1090 N N . GLY A 1 150 ? 0.109 20.840 4.224 1.00 58.16 150 GLY A N 1
ATOM 1091 C CA . GLY A 1 150 ? -1.348 20.977 4.160 1.00 58.16 150 GLY A CA 1
ATOM 1092 C C . GLY A 1 150 ? -2.068 19.703 4.615 1.00 58.16 150 GLY A C 1
ATOM 1093 O O . GLY A 1 150 ? -1.422 18.673 4.817 1.00 58.16 150 GLY A O 1
ATOM 1094 N N . PRO A 1 151 ? -3.400 19.745 4.797 1.00 55.28 151 PRO A N 1
ATOM 1095 C CA . PRO A 1 151 ? -4.173 18.516 4.891 1.00 55.28 151 PRO A CA 1
ATOM 1096 C C . PRO A 1 151 ? -4.001 17.764 3.570 1.00 55.28 151 PRO A C 1
ATOM 1098 O O . PRO A 1 151 ? -4.222 18.351 2.509 1.00 55.28 151 PRO A O 1
ATOM 1101 N N . SER A 1 152 ? -3.620 16.485 3.610 1.00 52.75 152 SER A N 1
ATOM 1102 C CA . SER A 1 152 ? -3.671 15.647 2.412 1.00 52.75 152 SER A CA 1
ATOM 1103 C C . SER A 1 152 ? -5.085 15.745 1.830 1.00 52.75 152 SER A C 1
ATOM 1105 O O . SER A 1 152 ? -6.042 15.428 2.546 1.00 52.75 152 SER A O 1
ATOM 1107 N N . PRO A 1 153 ? -5.276 16.172 0.569 1.00 54.69 153 PRO A N 1
ATOM 1108 C CA . PRO A 1 153 ? -6.554 16.031 -0.100 1.00 54.69 153 PRO A CA 1
ATOM 1109 C C . PRO A 1 153 ? -6.648 14.561 -0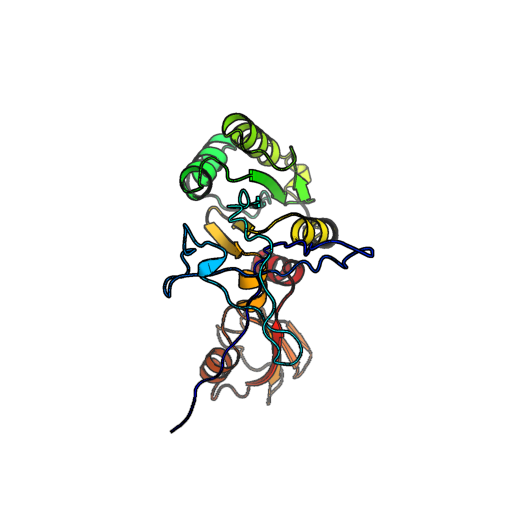.485 1.00 54.69 153 PRO A C 1
ATOM 1111 O O . PRO A 1 153 ? -6.389 14.166 -1.619 1.00 54.69 153 PRO A O 1
ATOM 1114 N N . ILE A 1 154 ? -6.969 13.729 0.511 1.00 56.56 154 ILE A N 1
ATOM 1115 C CA . ILE A 1 154 ? -7.007 12.276 0.346 1.00 56.56 154 ILE A CA 1
ATOM 1116 C C . ILE A 1 154 ? -7.954 11.943 -0.818 1.00 56.56 154 ILE A C 1
ATOM 1118 O O . ILE A 1 154 ? -7.655 11.068 -1.612 1.00 56.56 154 ILE A O 1
ATOM 1122 N N . TRP A 1 155 ? -9.009 12.743 -1.011 1.00 50.75 155 TRP A N 1
ATOM 1123 C CA . TRP A 1 155 ? -9.926 12.705 -2.153 1.00 50.75 155 TRP A CA 1
ATOM 1124 C C . TRP A 1 155 ? -9.277 12.741 -3.550 1.00 50.75 155 TRP A C 1
ATOM 1126 O O . TRP A 1 155 ? -9.789 12.061 -4.433 1.00 50.75 155 TRP A O 1
ATOM 1136 N N . ASP A 1 156 ? -8.168 13.451 -3.775 1.00 57.47 156 ASP A N 1
ATOM 1137 C CA . ASP A 1 156 ? -7.512 13.483 -5.097 1.00 57.47 156 ASP A CA 1
ATOM 1138 C C . ASP A 1 156 ? -6.658 12.230 -5.329 1.00 57.47 156 ASP A C 1
ATOM 1140 O O . ASP A 1 156 ? -6.659 11.661 -6.422 1.00 57.47 156 ASP A O 1
ATOM 1144 N N . VAL A 1 157 ? -5.982 11.760 -4.274 1.00 61.16 157 VAL A N 1
ATOM 1145 C CA . VAL A 1 157 ? -5.244 10.484 -4.265 1.00 61.16 157 VAL A CA 1
ATOM 1146 C C . VAL A 1 157 ? -6.202 9.310 -4.483 1.00 61.16 157 VAL A C 1
ATOM 1148 O O . VAL A 1 157 ? -5.903 8.374 -5.210 1.00 61.16 157 VAL A O 1
ATOM 1151 N N . VAL A 1 158 ? -7.388 9.393 -3.888 1.00 62.56 158 VAL A N 1
ATOM 1152 C CA . VAL A 1 158 ? -8.446 8.377 -3.891 1.00 62.56 158 VAL A CA 1
ATOM 1153 C C . VAL A 1 158 ? -9.010 8.064 -5.271 1.00 62.56 158 VAL A C 1
ATOM 1155 O O . VAL A 1 158 ? -9.292 6.901 -5.532 1.00 62.56 158 VAL A O 1
ATOM 1158 N N . HIS A 1 159 ? -9.205 9.062 -6.136 1.00 63.47 159 HIS A N 1
ATOM 1159 C CA . HIS A 1 159 ? -9.698 8.796 -7.491 1.00 63.47 159 HIS A CA 1
ATOM 1160 C C . HIS A 1 159 ? -8.620 8.088 -8.322 1.00 63.47 159 HIS A C 1
ATOM 1162 O O . HIS A 1 159 ? -8.899 7.078 -8.957 1.00 63.47 159 HIS A O 1
ATOM 1168 N N . GLN A 1 160 ? -7.372 8.547 -8.211 1.00 69.38 160 GLN A N 1
ATOM 1169 C CA . GLN A 1 160 ? -6.230 7.961 -8.918 1.00 69.38 160 GLN A CA 1
ATOM 1170 C C . GLN A 1 160 ? -5.823 6.582 -8.363 1.00 69.38 160 GLN A C 1
ATOM 1172 O O . GLN A 1 160 ? -5.253 5.772 -9.087 1.00 69.38 160 GLN A O 1
ATOM 1177 N N . LEU A 1 161 ? -6.144 6.269 -7.100 1.00 73.19 161 LEU A N 1
ATOM 1178 C CA . LEU A 1 161 ? -5.984 4.920 -6.546 1.00 73.19 161 LEU A CA 1
ATOM 1179 C C . LEU A 1 161 ? -6.903 3.899 -7.224 1.00 73.19 161 LEU A C 1
ATOM 1181 O O . LEU A 1 161 ? -6.481 2.766 -7.413 1.00 73.19 161 LEU A O 1
ATOM 1185 N N . THR A 1 162 ? -8.113 4.287 -7.635 1.00 71.56 162 THR A N 1
ATOM 1186 C CA . THR A 1 162 ? -9.003 3.403 -8.406 1.00 71.56 162 THR A CA 1
ATOM 1187 C C . THR A 1 162 ? -8.527 3.212 -9.848 1.00 71.56 162 THR A C 1
ATOM 1189 O O . THR A 1 162 ? -8.780 2.161 -10.434 1.00 71.56 162 THR A O 1
ATOM 1192 N N . ASP A 1 163 ? -7.792 4.174 -10.413 1.00 74.75 163 ASP A N 1
ATOM 1193 C CA . ASP A 1 163 ? -7.085 3.969 -11.683 1.00 74.75 163 ASP A CA 1
ATOM 1194 C C . ASP A 1 163 ? -5.900 3.003 -11.492 1.00 74.75 163 ASP A C 1
ATOM 1196 O O . ASP A 1 163 ? -5.713 2.103 -12.304 1.00 74.75 163 ASP A O 1
ATOM 1200 N N . ILE A 1 164 ? -5.153 3.120 -10.383 1.00 76.62 164 ILE A N 1
ATOM 1201 C CA . ILE A 1 164 ? -4.084 2.181 -9.992 1.00 76.62 164 ILE A CA 1
ATOM 1202 C C . ILE A 1 164 ? -4.618 0.752 -9.798 1.00 76.62 164 ILE A C 1
ATOM 1204 O O . ILE A 1 164 ? -4.024 -0.175 -10.339 1.00 76.62 164 ILE A O 1
ATOM 1208 N N . GLU A 1 165 ? -5.752 0.569 -9.105 1.00 76.50 165 GLU A N 1
ATOM 1209 C CA . GLU A 1 165 ? -6.428 -0.735 -8.937 1.00 76.50 165 GLU A CA 1
ATOM 1210 C C . GLU A 1 165 ? -6.778 -1.416 -10.277 1.00 76.50 165 GLU A C 1
ATOM 1212 O O . GLU A 1 165 ? -6.947 -2.629 -10.308 1.00 76.50 165 GLU A O 1
ATOM 1217 N N . GLN A 1 166 ? -6.909 -0.664 -11.378 1.00 76.38 166 GLN A N 1
ATOM 1218 C CA . GLN A 1 166 ? -7.266 -1.199 -12.702 1.00 76.38 166 GLN A CA 1
ATOM 1219 C C . GLN A 1 166 ? -6.064 -1.551 -13.587 1.00 76.38 166 GLN A C 1
ATOM 1221 O O . GLN A 1 166 ? -6.246 -2.226 -14.600 1.00 76.38 166 GLN A O 1
ATOM 1226 N N . ILE A 1 167 ? -4.864 -1.060 -13.262 1.00 74.00 167 ILE A N 1
ATOM 1227 C CA . ILE A 1 167 ? -3.674 -1.169 -14.128 1.00 74.00 167 ILE A CA 1
ATOM 1228 C C . ILE A 1 167 ? -2.502 -1.906 -13.474 1.00 74.00 167 ILE A C 1
ATOM 1230 O O . ILE A 1 167 ? -1.452 -2.015 -14.102 1.00 74.00 167 ILE A O 1
ATOM 1234 N N . ALA A 1 168 ? -2.654 -2.346 -12.225 1.00 79.94 168 ALA A N 1
ATOM 1235 C CA . ALA A 1 168 ? -1.601 -2.949 -11.420 1.00 79.94 168 ALA A CA 1
ATOM 1236 C C . ALA A 1 168 ? -2.048 -4.289 -10.826 1.00 79.94 168 ALA A C 1
ATOM 1238 O O . ALA A 1 168 ? -3.152 -4.394 -10.297 1.00 79.94 168 ALA A O 1
ATOM 1239 N N . ASP A 1 169 ? -1.156 -5.275 -10.826 1.00 83.25 169 ASP A N 1
ATOM 1240 C CA . ASP A 1 169 ? -1.363 -6.552 -10.137 1.00 83.25 169 ASP A CA 1
ATOM 1241 C C . ASP A 1 169 ? -1.024 -6.416 -8.645 1.00 83.25 169 ASP A C 1
ATOM 1243 O O . ASP A 1 169 ? -1.681 -6.997 -7.783 1.00 83.25 169 ASP A O 1
ATOM 1247 N N . HIS A 1 170 ? 0.023 -5.643 -8.339 1.00 88.94 170 HIS A N 1
ATOM 1248 C CA . HIS A 1 170 ? 0.615 -5.509 -7.009 1.00 88.94 170 HIS A CA 1
ATOM 1249 C C . HIS A 1 170 ? 0.764 -4.046 -6.588 1.00 88.94 170 HIS A C 1
ATOM 1251 O O . HIS A 1 170 ? 1.019 -3.153 -7.404 1.00 88.94 170 HIS A O 1
ATOM 1257 N N . ILE A 1 171 ? 0.699 -3.804 -5.278 1.00 87.88 171 ILE A N 1
ATOM 1258 C CA . ILE A 1 171 ? 0.994 -2.496 -4.690 1.00 87.88 171 ILE A CA 1
ATOM 1259 C C . ILE A 1 171 ? 1.925 -2.609 -3.485 1.00 87.88 171 ILE A C 1
ATOM 1261 O O . ILE A 1 171 ? 1.788 -3.496 -2.647 1.00 87.88 171 ILE A O 1
ATOM 1265 N N . VAL A 1 172 ? 2.837 -1.645 -3.378 1.00 88.06 172 VAL A N 1
ATOM 1266 C CA . VAL A 1 172 ? 3.626 -1.356 -2.182 1.00 88.06 172 VAL A CA 1
ATOM 1267 C C . VAL A 1 172 ? 3.388 0.098 -1.768 1.00 88.06 172 VAL A C 1
ATOM 1269 O O . VAL A 1 172 ? 3.618 1.019 -2.552 1.00 88.06 172 VAL A O 1
ATOM 1272 N N . ILE A 1 173 ? 2.946 0.325 -0.529 1.00 85.06 173 ILE A N 1
ATOM 1273 C CA . ILE A 1 173 ? 2.809 1.659 0.075 1.00 85.06 173 ILE A CA 1
ATOM 1274 C C . ILE A 1 173 ? 3.886 1.811 1.149 1.00 85.06 173 ILE A C 1
ATOM 1276 O O . ILE A 1 173 ? 3.904 1.078 2.139 1.00 85.06 173 ILE A O 1
ATOM 1280 N N . ILE A 1 174 ? 4.763 2.798 0.972 1.00 83.88 174 ILE A N 1
ATOM 1281 C CA . ILE A 1 174 ? 5.881 3.087 1.871 1.00 83.88 174 ILE A CA 1
ATOM 1282 C C . ILE A 1 174 ? 5.602 4.382 2.623 1.00 83.88 174 ILE A C 1
ATOM 1284 O O . ILE A 1 174 ? 5.462 5.454 2.031 1.00 83.88 174 ILE A O 1
ATOM 1288 N N . ARG A 1 175 ? 5.574 4.290 3.951 1.00 78.88 175 ARG A N 1
ATOM 1289 C CA . ARG A 1 175 ? 5.332 5.405 4.864 1.00 78.88 175 ARG A CA 1
ATOM 1290 C C . ARG A 1 175 ? 6.357 5.382 5.990 1.00 78.88 175 ARG A C 1
ATOM 1292 O O . ARG A 1 175 ? 6.582 4.353 6.611 1.00 78.88 175 ARG A O 1
ATOM 1299 N N . ARG A 1 176 ? 6.982 6.529 6.274 1.00 77.31 176 ARG A N 1
ATOM 1300 C CA . ARG A 1 176 ? 7.989 6.683 7.350 1.00 77.31 176 ARG A CA 1
ATOM 1301 C C . ARG A 1 176 ? 9.169 5.697 7.242 1.00 77.31 176 ARG A C 1
ATOM 1303 O O . ARG A 1 176 ? 9.673 5.199 8.244 1.00 77.31 176 ARG A O 1
ATOM 1310 N N . GLY A 1 177 ? 9.590 5.378 6.015 1.00 75.69 177 GLY A N 1
ATOM 1311 C CA . GLY A 1 177 ? 10.627 4.370 5.763 1.00 75.69 177 GLY A CA 1
ATOM 1312 C C . GLY A 1 177 ? 10.233 2.933 6.107 1.00 75.69 177 GLY A C 1
ATOM 1313 O O . GLY A 1 177 ? 11.116 2.094 6.270 1.00 75.69 177 GLY A O 1
ATOM 1314 N N . GLN A 1 178 ? 8.939 2.648 6.249 1.00 78.31 178 GLN A N 1
ATOM 1315 C CA . GLN A 1 178 ? 8.382 1.320 6.491 1.00 78.31 178 GLN A CA 1
ATOM 1316 C C . GLN A 1 178 ? 7.376 0.980 5.391 1.00 78.31 178 GLN A C 1
ATOM 1318 O O . GLN A 1 178 ? 6.642 1.850 4.920 1.00 78.31 178 GLN A O 1
ATOM 1323 N N . CYS A 1 179 ? 7.330 -0.287 4.996 1.00 82.81 179 CYS A N 1
ATOM 1324 C CA . CYS A 1 179 ? 6.251 -0.793 4.167 1.00 82.81 179 CYS A CA 1
ATOM 1325 C C . CYS A 1 179 ? 4.996 -0.956 5.041 1.00 82.81 179 CYS A C 1
ATOM 1327 O O . CYS A 1 179 ? 5.062 -1.614 6.080 1.00 82.81 179 CYS A O 1
ATOM 1329 N N . VAL A 1 180 ? 3.885 -0.312 4.671 1.00 82.62 180 VAL A N 1
ATOM 1330 C CA . VAL A 1 180 ? 2.608 -0.375 5.418 1.00 82.62 180 VAL A CA 1
ATOM 1331 C C . VAL A 1 180 ? 1.535 -1.192 4.694 1.00 82.62 180 VAL A C 1
ATOM 1333 O O . VAL A 1 180 ? 0.614 -1.700 5.330 1.00 82.62 180 VAL A O 1
ATOM 1336 N N . VAL A 1 181 ? 1.675 -1.364 3.378 1.00 83.31 181 VAL A N 1
ATOM 1337 C CA . VAL A 1 181 ? 0.858 -2.254 2.542 1.00 83.31 181 VAL A CA 1
ATOM 1338 C C . VAL A 1 181 ? 1.767 -2.856 1.477 1.00 83.31 181 VAL A C 1
ATOM 1340 O O . VAL A 1 181 ? 2.513 -2.112 0.846 1.00 83.31 181 VAL A O 1
ATOM 1343 N N . GLU A 1 182 ? 1.690 -4.168 1.277 1.00 85.94 182 GLU A N 1
ATOM 1344 C CA . GLU A 1 182 ? 2.447 -4.928 0.278 1.00 85.94 182 GLU A CA 1
ATOM 1345 C C . GLU A 1 182 ? 1.672 -6.191 -0.104 1.00 85.94 182 GLU A C 1
ATOM 1347 O O . GLU A 1 182 ? 1.055 -6.813 0.765 1.00 85.94 182 GLU A O 1
ATOM 1352 N N . GLY A 1 183 ? 1.703 -6.545 -1.390 1.00 83.12 183 GLY A N 1
ATOM 1353 C CA . GLY A 1 183 ? 1.107 -7.764 -1.940 1.00 83.12 183 GLY A CA 1
ATOM 1354 C C . GLY A 1 183 ? 0.358 -7.526 -3.252 1.00 83.12 183 GLY A C 1
ATOM 1355 O O . GLY A 1 183 ? 0.326 -6.403 -3.771 1.00 83.12 183 GLY A O 1
ATOM 1356 N N . ALA A 1 184 ? -0.264 -8.586 -3.772 1.00 85.94 184 ALA A N 1
ATOM 1357 C CA . ALA A 1 184 ? -1.239 -8.475 -4.849 1.00 85.94 184 ALA A CA 1
ATOM 1358 C C . ALA A 1 184 ? -2.451 -7.651 -4.379 1.00 85.94 184 ALA A C 1
ATOM 1360 O O . ALA A 1 184 ? -2.849 -7.717 -3.211 1.00 85.94 184 ALA A O 1
ATOM 1361 N N . ILE A 1 185 ? -3.048 -6.855 -5.269 1.00 84.81 185 ILE A N 1
ATOM 1362 C CA . ILE A 1 185 ? -4.141 -5.940 -4.896 1.00 84.81 185 ILE A CA 1
ATOM 1363 C C . ILE A 1 185 ? -5.368 -6.711 -4.391 1.00 84.81 185 ILE A C 1
ATOM 1365 O O . ILE A 1 185 ? -5.978 -6.299 -3.400 1.00 84.81 185 ILE A O 1
ATOM 1369 N N . ASP A 1 186 ? -5.699 -7.848 -5.006 1.00 84.31 186 ASP A N 1
ATOM 1370 C CA . ASP A 1 186 ? -6.803 -8.700 -4.556 1.00 84.31 186 ASP A CA 1
ATOM 1371 C C . ASP A 1 186 ? -6.538 -9.304 -3.166 1.00 84.31 186 ASP A C 1
ATOM 1373 O O . ASP A 1 186 ? -7.435 -9.280 -2.322 1.00 84.31 186 ASP A O 1
ATOM 1377 N N . ASP A 1 187 ? -5.316 -9.750 -2.863 1.00 85.38 187 ASP A N 1
ATOM 1378 C CA . ASP A 1 187 ? -4.956 -10.283 -1.539 1.00 85.38 187 ASP A CA 1
ATOM 1379 C C . ASP A 1 187 ? -4.979 -9.204 -0.458 1.00 85.38 187 ASP A C 1
ATOM 1381 O O . ASP A 1 187 ? -5.500 -9.413 0.640 1.00 85.38 187 ASP A O 1
ATOM 1385 N N . VAL A 1 188 ? -4.470 -8.011 -0.775 1.00 85.25 188 VAL A N 1
ATOM 1386 C CA . VAL A 1 188 ? -4.540 -6.839 0.104 1.00 85.25 188 VAL A CA 1
ATOM 1387 C C . VAL A 1 188 ? -6.004 -6.509 0.422 1.00 85.25 188 VAL A C 1
ATOM 1389 O O . VAL A 1 188 ? -6.355 -6.333 1.590 1.00 85.25 188 VAL A O 1
ATOM 1392 N N . ARG A 1 189 ? -6.893 -6.503 -0.576 1.00 84.88 189 ARG A N 1
ATOM 1393 C CA . ARG A 1 189 ? -8.337 -6.282 -0.373 1.00 84.88 189 ARG A CA 1
ATOM 1394 C C . ARG A 1 189 ? -9.019 -7.418 0.391 1.00 84.88 189 ARG A C 1
ATOM 1396 O O . ARG A 1 189 ? -9.931 -7.169 1.178 1.00 84.88 189 ARG A O 1
ATOM 1403 N N . GLN A 1 190 ? -8.593 -8.663 0.190 1.00 83.00 190 GLN A N 1
ATOM 1404 C CA . GLN A 1 190 ? -9.121 -9.813 0.921 1.00 83.00 190 GLN A CA 1
ATOM 1405 C C . GLN A 1 190 ? -8.679 -9.817 2.387 1.00 83.00 190 GLN A C 1
ATOM 1407 O O . GLN A 1 190 ? -9.506 -10.108 3.255 1.00 83.00 190 GLN A O 1
ATOM 1412 N N . ARG A 1 191 ? -7.423 -9.466 2.682 1.00 83.19 191 ARG A N 1
ATOM 1413 C CA . ARG A 1 191 ? -6.868 -9.447 4.044 1.00 83.19 191 ARG A CA 1
ATOM 1414 C C . ARG A 1 191 ? -7.473 -8.342 4.904 1.00 83.19 191 ARG A C 1
ATOM 1416 O O . ARG A 1 191 ? -7.763 -8.564 6.075 1.00 83.19 191 ARG A O 1
ATOM 1423 N N . TRP A 1 192 ? -7.661 -7.153 4.340 1.00 86.56 192 TRP A N 1
ATOM 1424 C CA . TRP A 1 192 ? -8.183 -6.011 5.083 1.00 86.56 192 TRP A CA 1
ATOM 1425 C C . TRP A 1 192 ? -9.710 -5.993 5.069 1.00 86.56 192 TRP A C 1
ATOM 1427 O O . TRP A 1 192 ? -10.341 -5.965 4.013 1.00 86.56 192 TRP A O 1
ATOM 1437 N N . LYS A 1 193 ? -10.317 -5.967 6.255 1.00 87.81 193 LYS A N 1
ATOM 1438 C CA . LYS A 1 193 ? -11.762 -5.853 6.434 1.00 87.81 193 LYS A CA 1
ATOM 1439 C C . LYS A 1 193 ? -12.149 -4.451 6.874 1.00 87.81 193 LYS A C 1
ATOM 1441 O O . LYS A 1 193 ? -11.574 -3.905 7.814 1.00 87.81 193 LYS A O 1
ATOM 1446 N N . ARG A 1 194 ? -13.173 -3.899 6.230 1.00 90.75 194 ARG A N 1
ATOM 1447 C CA . ARG A 1 194 ? -14.005 -2.826 6.770 1.00 90.75 194 ARG A CA 1
ATOM 1448 C C . ARG A 1 194 ? -14.950 -3.462 7.777 1.00 90.75 194 ARG A C 1
ATOM 1450 O O . ARG A 1 194 ? -15.744 -4.322 7.401 1.00 90.75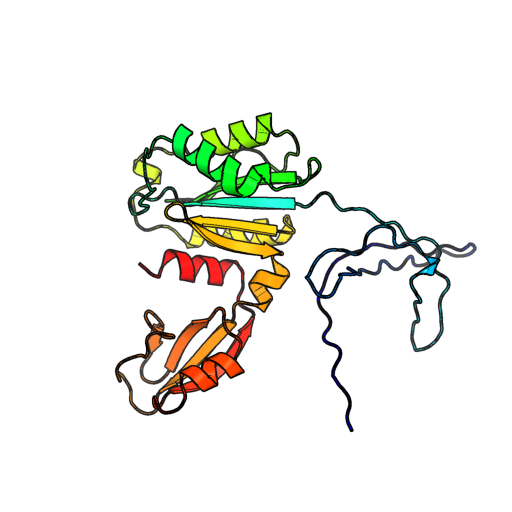 194 ARG A O 1
ATOM 1457 N N . VAL A 1 195 ? -14.841 -3.067 9.038 1.00 91.88 195 VAL A N 1
ATOM 1458 C CA . VAL A 1 195 ? -15.586 -3.690 10.133 1.00 91.88 195 VAL A CA 1
ATOM 1459 C C . VAL A 1 195 ? -16.529 -2.691 10.769 1.00 91.88 195 VAL A C 1
ATOM 1461 O O . VAL A 1 195 ? -16.139 -1.563 11.094 1.00 91.88 195 VAL A O 1
ATOM 1464 N N . ARG A 1 196 ? -17.756 -3.142 11.021 1.00 93.06 196 ARG A N 1
ATOM 1465 C CA . ARG A 1 196 ? -18.719 -2.456 11.870 1.00 93.06 196 ARG A CA 1
ATOM 1466 C C . ARG A 1 196 ? -18.991 -3.270 13.121 1.00 93.06 196 ARG A C 1
ATOM 1468 O O . ARG A 1 196 ? -19.389 -4.431 13.050 1.00 93.06 196 ARG A O 1
ATOM 1475 N N . CYS A 1 197 ? -18.867 -2.620 14.268 1.00 92.94 197 CYS A N 1
ATOM 1476 C CA . CYS A 1 197 ? -19.232 -3.186 15.557 1.00 92.94 197 CYS A CA 1
ATOM 1477 C C . CYS A 1 197 ? -20.334 -2.364 16.231 1.00 92.94 197 CYS A C 1
ATOM 1479 O O . CYS A 1 197 ? -20.535 -1.183 15.930 1.00 92.94 197 CYS A O 1
ATOM 1481 N N . VAL A 1 198 ? -21.018 -2.981 17.190 1.00 94.12 198 VAL A N 1
ATOM 1482 C CA . VAL A 1 198 ? -21.909 -2.306 18.138 1.00 94.12 198 VAL A CA 1
ATOM 1483 C C . VAL A 1 198 ? -21.355 -2.465 19.548 1.00 94.12 198 VAL A C 1
ATOM 1485 O O . VAL A 1 198 ? -20.984 -3.559 19.963 1.00 94.12 198 VAL A O 1
ATOM 1488 N N . MET A 1 199 ? -21.308 -1.355 20.276 1.00 93.81 199 MET A N 1
ATOM 1489 C CA . MET A 1 199 ? -20.930 -1.273 21.683 1.00 93.81 199 MET A CA 1
ATOM 1490 C C . MET A 1 199 ? -22.191 -1.353 22.554 1.00 93.81 199 MET A C 1
ATOM 1492 O O . MET A 1 199 ? -23.163 -0.628 22.317 1.00 93.81 199 MET A O 1
ATOM 1496 N N . GLU A 1 200 ? -22.175 -2.185 23.595 1.00 92.50 200 GLU A N 1
ATOM 1497 C CA . GLU A 1 200 ? -23.238 -2.236 24.610 1.00 92.50 200 GLU A CA 1
ATOM 1498 C C . GLU A 1 200 ? -23.390 -0.882 25.324 1.00 92.50 200 GLU A C 1
ATOM 1500 O O . GLU A 1 200 ? -24.503 -0.373 25.511 1.00 92.50 200 GLU A O 1
ATOM 1505 N N . VAL A 1 201 ? -22.249 -0.277 25.669 1.00 89.12 201 VAL A N 1
ATOM 1506 C CA . VAL A 1 201 ? -22.128 1.018 26.344 1.00 89.12 201 VAL A CA 1
ATOM 1507 C C . VAL A 1 201 ? -21.459 2.017 25.386 1.00 89.12 201 VAL A C 1
ATOM 1509 O O . VAL A 1 201 ? -20.319 1.780 24.987 1.00 89.12 201 VAL A O 1
ATOM 1512 N N . PRO A 1 202 ? -22.128 3.125 25.001 1.00 86.56 202 PRO A N 1
ATOM 1513 C CA . PRO A 1 202 ? -21.484 4.207 24.255 1.00 86.56 202 PRO A CA 1
ATOM 1514 C C . PRO A 1 202 ? -20.303 4.790 25.037 1.00 86.56 202 PRO A C 1
ATOM 1516 O O . PRO A 1 202 ? -20.360 4.870 26.263 1.00 86.56 202 PRO A O 1
ATOM 1519 N N . ASP A 1 203 ? -19.273 5.241 24.324 1.00 83.44 203 ASP A N 1
ATOM 1520 C CA . ASP A 1 203 ? -18.110 5.963 24.868 1.00 83.44 203 ASP A CA 1
ATOM 1521 C C . ASP A 1 203 ? -17.275 5.160 25.889 1.00 83.44 203 ASP A C 1
ATOM 1523 O O . ASP A 1 203 ? -16.460 5.716 26.630 1.00 83.44 203 ASP A O 1
ATOM 1527 N N . ALA A 1 204 ? -17.446 3.832 25.921 1.00 85.44 204 ALA A N 1
ATOM 1528 C CA . ALA A 1 204 ? -16.575 2.936 26.671 1.00 85.44 204 ALA A CA 1
ATOM 1529 C C . ALA A 1 204 ? -15.141 2.941 26.088 1.00 85.44 204 ALA A C 1
ATOM 1531 O O . ALA A 1 204 ? -14.980 3.082 24.873 1.00 85.44 204 ALA A O 1
ATOM 1532 N N . PRO A 1 205 ? -14.088 2.760 26.914 1.00 86.69 205 PRO A N 1
ATOM 1533 C CA . PRO A 1 205 ? -12.708 2.731 26.433 1.00 86.69 205 PRO A CA 1
ATOM 1534 C C . PRO A 1 205 ? -12.493 1.665 25.353 1.00 86.69 205 PRO A C 1
ATOM 1536 O O . PRO A 1 205 ? -12.747 0.483 25.583 1.00 86.69 205 PRO A O 1
ATOM 1539 N N . LEU A 1 206 ? -12.000 2.081 24.185 1.00 87.88 206 LEU A N 1
ATOM 1540 C CA . LEU A 1 206 ? -11.757 1.168 23.071 1.00 87.88 206 LEU A CA 1
ATOM 1541 C C . LEU A 1 206 ? -10.517 0.290 23.331 1.00 87.88 206 LEU A C 1
ATOM 1543 O O . LEU A 1 206 ? -9.493 0.804 23.796 1.00 87.88 206 LEU A O 1
ATOM 1547 N N . PRO A 1 207 ? -10.567 -1.017 23.012 1.00 88.19 207 PRO A N 1
ATOM 1548 C CA . PRO A 1 207 ? -9.394 -1.884 23.051 1.00 88.19 207 PRO A CA 1
ATOM 1549 C C . PRO A 1 207 ? -8.382 -1.475 21.972 1.00 88.19 207 PRO A C 1
ATOM 1551 O O . PRO A 1 207 ? -8.739 -0.855 20.972 1.00 88.19 207 PRO A O 1
ATOM 1554 N N .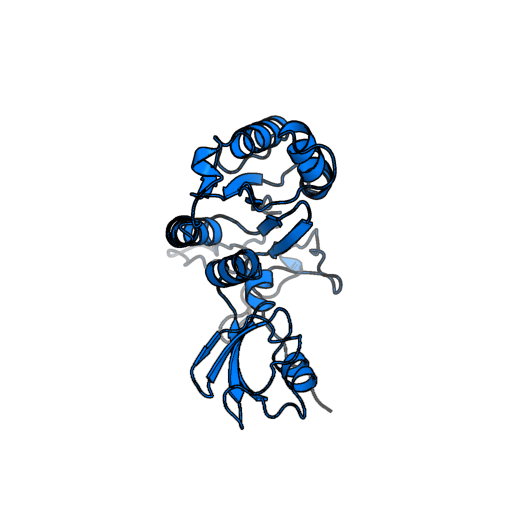 ALA A 1 208 ? -7.115 -1.867 22.140 1.00 86.75 208 ALA A N 1
ATOM 1555 C CA . ALA A 1 208 ? -6.027 -1.467 21.241 1.00 86.75 208 ALA A CA 1
ATOM 1556 C C . ALA A 1 208 ? -6.277 -1.827 19.760 1.00 86.75 208 ALA A C 1
ATOM 1558 O O . ALA A 1 208 ? -5.924 -1.044 18.885 1.00 86.75 208 ALA A O 1
ATOM 1559 N N . VAL A 1 209 ? -6.944 -2.957 19.488 1.00 85.12 209 VAL A N 1
ATOM 1560 C CA . VAL A 1 209 ? -7.334 -3.395 18.131 1.00 85.12 209 VAL A CA 1
ATOM 1561 C C . VAL A 1 209 ? -8.311 -2.432 17.435 1.00 85.12 209 VAL A C 1
ATOM 1563 O O . VAL A 1 209 ? -8.351 -2.373 16.211 1.00 85.12 209 VAL A O 1
ATOM 1566 N N . ALA A 1 210 ? -9.064 -1.643 18.207 1.00 86.44 210 ALA A N 1
ATOM 1567 C CA . ALA A 1 210 ? -10.018 -0.651 17.717 1.00 86.44 210 ALA A CA 1
ATOM 1568 C C . ALA A 1 210 ? -9.569 0.801 17.992 1.00 86.44 210 ALA A C 1
ATOM 1570 O O . ALA A 1 210 ? -10.369 1.739 17.930 1.00 86.44 210 ALA A O 1
ATOM 1571 N N . ALA A 1 211 ? -8.290 1.015 18.318 1.00 83.88 211 ALA A N 1
ATOM 1572 C CA . ALA A 1 211 ? -7.746 2.351 18.525 1.00 83.88 211 ALA A CA 1
ATOM 1573 C C . ALA A 1 211 ? -7.823 3.173 17.224 1.00 83.88 211 ALA A C 1
ATOM 1575 O O . ALA A 1 211 ? -7.402 2.725 16.162 1.00 83.88 211 ALA A O 1
ATOM 1576 N N . GLY A 1 212 ? -8.373 4.387 17.305 1.00 81.00 212 GLY A N 1
ATOM 1577 C CA . GLY A 1 212 ? -8.571 5.260 16.140 1.00 81.00 212 GLY A CA 1
ATOM 1578 C C . GLY A 1 212 ? -9.803 4.939 15.283 1.00 81.00 212 GLY A C 1
ATOM 1579 O O . GLY A 1 212 ? -10.083 5.679 14.339 1.00 81.00 212 GLY A O 1
ATOM 1580 N N . TRP A 1 213 ? -10.576 3.896 15.614 1.00 89.25 213 TRP A N 1
ATOM 1581 C CA . TRP A 1 213 ? -11.834 3.604 14.923 1.00 89.25 213 TRP A CA 1
ATOM 1582 C C . TRP A 1 213 ? -12.867 4.711 15.170 1.00 89.25 213 TRP A C 1
ATOM 1584 O O . TRP A 1 213 ? -12.911 5.350 16.224 1.00 89.25 213 TRP A O 1
ATOM 1594 N N . ARG A 1 214 ? -13.723 4.952 14.176 1.00 87.81 214 ARG A N 1
ATOM 1595 C CA . ARG A 1 214 ? -14.727 6.015 14.214 1.00 87.81 214 ARG A CA 1
ATOM 1596 C C . ARG A 1 214 ? -15.952 5.549 14.991 1.00 87.81 214 ARG A C 1
ATOM 1598 O O . ARG A 1 214 ? -16.629 4.614 14.572 1.00 87.81 214 ARG A O 1
ATOM 1605 N N . GLN A 1 215 ? -16.257 6.233 16.088 1.00 90.62 215 GLN A N 1
ATOM 1606 C CA . GLN A 1 215 ? -17.436 5.966 16.907 1.00 90.62 215 GLN A CA 1
ATOM 1607 C C . GLN A 1 215 ? -18.571 6.953 16.580 1.00 90.62 215 GLN A C 1
ATOM 1609 O O . GLN A 1 215 ? -18.375 8.168 16.572 1.00 90.62 215 GLN A O 1
ATOM 1614 N N . GLU A 1 216 ? -19.771 6.430 16.336 1.00 89.50 216 GLU A N 1
ATOM 1615 C CA . GLU A 1 216 ? -21.026 7.173 16.195 1.00 89.50 216 GLU A CA 1
ATOM 1616 C C . GLU A 1 216 ? -22.048 6.611 17.200 1.00 89.50 216 GLU A C 1
ATOM 1618 O O . GLU A 1 216 ? -22.810 5.680 16.924 1.00 89.50 216 GLU A O 1
ATOM 1623 N N . GLY A 1 217 ? -22.036 7.154 18.422 1.00 90.50 217 GLY A N 1
ATOM 1624 C CA . GLY A 1 217 ? -22.866 6.665 19.523 1.00 90.50 217 GLY A CA 1
ATOM 1625 C C . GLY A 1 217 ? -22.461 5.250 19.942 1.00 90.50 217 GLY A C 1
ATOM 1626 O O . GLY A 1 217 ? -21.414 5.071 20.553 1.00 90.50 217 GLY A O 1
ATOM 1627 N N . ARG A 1 218 ? -23.287 4.247 19.620 1.00 93.31 218 ARG A N 1
ATOM 1628 C CA . ARG A 1 218 ? -22.977 2.821 19.859 1.00 93.31 218 ARG A CA 1
ATOM 1629 C C . ARG A 1 218 ? -22.323 2.121 18.674 1.00 93.31 218 ARG A C 1
ATOM 1631 O O . ARG A 1 218 ? -21.870 0.995 18.835 1.00 93.31 218 ARG A O 1
ATOM 1638 N N . VAL A 1 219 ? -22.325 2.724 17.488 1.00 93.75 219 VAL A N 1
ATOM 1639 C CA . VAL A 1 219 ? -21.728 2.109 16.300 1.00 93.75 219 VAL A CA 1
ATOM 1640 C C . VAL A 1 219 ? -20.254 2.471 16.268 1.00 93.75 219 VAL A C 1
ATOM 1642 O O . VAL A 1 219 ? -19.906 3.645 16.359 1.00 93.75 219 VAL A O 1
ATOM 1645 N N . LEU A 1 220 ? -19.397 1.470 16.116 1.00 93.31 220 LEU A N 1
ATOM 1646 C CA . LEU A 1 220 ? -17.971 1.646 15.889 1.00 93.31 220 LEU A CA 1
ATOM 1647 C C . LEU A 1 220 ? -17.644 1.160 14.475 1.00 93.31 220 LEU A C 1
ATOM 1649 O O . LEU A 1 220 ? -18.195 0.158 14.017 1.00 93.31 220 LEU A O 1
ATOM 1653 N N . THR A 1 221 ? -16.799 1.879 13.746 1.00 91.00 221 THR A N 1
ATOM 1654 C CA . THR A 1 221 ? -16.424 1.520 12.374 1.00 91.00 221 THR A CA 1
ATOM 1655 C C . THR A 1 221 ? -14.960 1.832 12.120 1.00 91.00 221 THR A C 1
ATOM 1657 O O . THR A 1 221 ? -14.505 2.949 12.366 1.00 91.00 221 THR A O 1
ATOM 1660 N N . GLY A 1 222 ? -14.229 0.855 11.599 1.00 89.06 222 GLY A N 1
ATOM 1661 C CA . GLY A 1 222 ? -12.815 0.990 11.276 1.00 89.06 222 GLY A CA 1
ATOM 1662 C C . GLY A 1 222 ? -12.345 -0.123 10.354 1.00 89.06 222 GLY A C 1
ATOM 1663 O O . GLY A 1 222 ? -13.157 -0.803 9.722 1.00 89.06 222 GLY A O 1
ATOM 1664 N N . PHE A 1 223 ? -11.030 -0.285 10.276 1.00 88.06 223 PHE A N 1
ATOM 1665 C CA . PHE A 1 223 ? -10.394 -1.280 9.426 1.00 88.06 223 PHE A CA 1
ATOM 1666 C C . PHE A 1 223 ? -9.543 -2.230 10.265 1.00 88.06 223 PHE A C 1
ATOM 1668 O O . PHE A 1 223 ? -8.944 -1.838 11.266 1.00 88.06 223 PHE A O 1
ATOM 1675 N N . SER A 1 224 ? -9.525 -3.495 9.856 1.00 85.25 224 SER A N 1
ATOM 1676 C CA . SER A 1 224 ? -8.786 -4.573 10.508 1.00 85.25 224 SER A CA 1
ATOM 1677 C C . SER A 1 224 ? -8.018 -5.373 9.455 1.00 85.25 224 SER A C 1
ATOM 1679 O O . SER A 1 224 ? -8.627 -5.779 8.468 1.00 85.25 224 SER A O 1
ATOM 1681 N N . PRO A 1 225 ? -6.716 -5.655 9.640 1.00 80.88 225 PRO A N 1
ATOM 1682 C CA . PRO A 1 225 ? -5.986 -6.628 8.827 1.00 80.88 225 PRO A CA 1
ATOM 1683 C C . PRO A 1 225 ? -6.228 -8.084 9.280 1.00 80.88 225 PRO A C 1
ATOM 1685 O O . PRO A 1 225 ? -5.645 -8.996 8.701 1.00 80.88 225 PRO A O 1
ATOM 1688 N N . HIS A 1 226 ? -7.026 -8.292 10.334 1.00 78.88 226 HIS A N 1
ATOM 1689 C CA . HIS A 1 226 ? -7.449 -9.601 10.840 1.00 78.88 226 HIS A CA 1
ATOM 1690 C C . HIS A 1 226 ? -8.806 -10.000 10.259 1.00 78.88 226 HIS A C 1
ATOM 1692 O O . HIS A 1 226 ? -9.641 -9.130 9.983 1.00 78.88 226 HIS A O 1
ATOM 1698 N N . ASP A 1 227 ? -9.053 -11.308 10.151 1.00 77.88 227 ASP A N 1
ATOM 1699 C CA . ASP A 1 227 ? -10.382 -11.815 9.817 1.00 77.88 227 ASP A CA 1
ATOM 1700 C C . ASP A 1 227 ? -11.401 -11.588 10.953 1.00 77.88 227 ASP A C 1
ATOM 1702 O O . ASP A 1 227 ? -11.068 -11.134 12.052 1.00 77.88 227 ASP A O 1
ATOM 1706 N N . ALA A 1 228 ? -12.677 -11.852 10.660 1.00 77.69 228 ALA A N 1
ATOM 1707 C CA . ALA A 1 228 ? -13.765 -11.616 11.604 1.00 77.69 228 ALA A CA 1
ATOM 1708 C C . ALA A 1 228 ? -13.651 -12.473 12.879 1.00 77.69 228 ALA A C 1
ATOM 1710 O O . ALA A 1 228 ? -13.968 -11.984 13.958 1.00 77.69 228 ALA A O 1
ATOM 1711 N N . THR A 1 229 ? -13.156 -13.707 12.775 1.00 83.81 229 THR A N 1
ATOM 1712 C CA . THR A 1 229 ? -13.022 -14.659 13.890 1.00 83.81 229 THR A CA 1
ATOM 1713 C C . THR A 1 229 ? -11.924 -14.218 14.852 1.00 83.81 229 THR A C 1
ATOM 1715 O O . THR A 1 229 ? -12.138 -14.149 16.063 1.00 83.81 229 THR A O 1
ATOM 1718 N N . ASP A 1 230 ? -10.758 -13.862 14.306 1.00 85.94 230 ASP A N 1
ATOM 1719 C CA . ASP A 1 230 ? -9.625 -13.326 15.069 1.00 85.94 230 ASP A CA 1
ATOM 1720 C C . ASP A 1 230 ? -9.991 -12.011 15.765 1.00 85.94 230 ASP A C 1
ATOM 1722 O O . ASP A 1 230 ? -9.561 -11.740 16.891 1.00 85.94 230 ASP A O 1
ATOM 1726 N N . LEU A 1 231 ? -10.791 -11.174 15.102 1.00 85.94 231 LEU A N 1
ATOM 1727 C CA . LEU A 1 231 ? -11.254 -9.917 15.667 1.00 85.94 231 LEU A CA 1
ATOM 1728 C C . LEU A 1 231 ? -12.320 -10.125 16.754 1.00 85.94 231 LEU A C 1
ATOM 1730 O O . LEU A 1 231 ? -12.236 -9.494 17.806 1.00 85.94 231 LEU A O 1
ATOM 1734 N N . GLU A 1 232 ? -13.294 -11.013 16.545 1.00 88.88 232 GLU A N 1
ATOM 1735 C CA . GLU A 1 232 ? -14.272 -11.398 17.572 1.00 88.88 232 GLU A CA 1
ATOM 1736 C C . GLU A 1 232 ? -13.574 -11.947 18.822 1.00 88.88 232 GLU A C 1
ATOM 1738 O O . GLU A 1 232 ? -13.923 -11.562 19.939 1.00 88.88 232 GLU A O 1
ATOM 1743 N N . ALA A 1 233 ? -12.533 -12.768 18.650 1.00 88.88 233 ALA A N 1
ATOM 1744 C CA . ALA A 1 233 ? -11.714 -13.268 19.751 1.00 88.88 233 ALA A CA 1
ATOM 1745 C C . ALA A 1 233 ? -10.973 -12.142 20.499 1.00 88.88 233 ALA A C 1
ATOM 1747 O O . ALA A 1 233 ? -10.917 -12.160 21.729 1.00 88.88 233 ALA A O 1
ATOM 1748 N N . GLN A 1 234 ? -10.448 -11.135 19.790 1.00 87.25 234 GLN A N 1
ATOM 1749 C CA . GLN A 1 234 ? -9.799 -9.961 20.397 1.00 87.25 234 GLN A CA 1
ATOM 1750 C C . GLN A 1 234 ? -10.781 -8.995 21.084 1.00 87.25 234 GLN A C 1
ATOM 1752 O O . GLN A 1 234 ? -10.396 -8.292 22.020 1.00 87.25 234 GLN A O 1
ATOM 1757 N N . LEU A 1 235 ? -12.039 -8.950 20.637 1.00 89.38 235 LEU A N 1
ATOM 1758 C CA . LEU A 1 235 ? -13.105 -8.127 21.221 1.00 89.38 235 LEU A CA 1
ATOM 1759 C C . LEU A 1 235 ? -13.918 -8.866 22.302 1.00 89.38 235 LEU A C 1
ATOM 1761 O O . LEU A 1 235 ? -14.734 -8.243 22.991 1.00 89.38 235 LEU A O 1
ATOM 1765 N N . ALA A 1 236 ? -13.691 -10.165 22.503 1.00 89.12 236 ALA A N 1
ATOM 1766 C CA . ALA A 1 236 ? -14.406 -10.976 23.480 1.00 89.12 236 ALA A CA 1
ATOM 1767 C C . ALA A 1 236 ? -14.326 -10.380 24.901 1.00 89.12 236 ALA A C 1
ATOM 1769 O O . ALA A 1 236 ? -13.254 -10.090 25.429 1.00 89.12 236 ALA A O 1
ATOM 1770 N N . GLY A 1 237 ? -15.486 -10.187 25.536 1.00 87.31 237 GLY A N 1
ATOM 1771 C CA . GLY A 1 237 ? -15.584 -9.614 26.884 1.00 87.31 237 GLY A CA 1
ATOM 1772 C C . GLY A 1 237 ? -15.409 -8.090 26.975 1.00 87.31 237 GLY A C 1
ATOM 1773 O O . GLY A 1 237 ? -15.490 -7.554 28.076 1.00 87.31 237 GLY A O 1
ATOM 1774 N N . THR A 1 238 ? -15.223 -7.376 25.857 1.00 89.56 238 THR A N 1
ATOM 1775 C CA . THR A 1 238 ? -15.112 -5.899 25.846 1.00 89.56 238 THR A CA 1
ATOM 1776 C C . THR A 1 238 ? -16.460 -5.165 25.797 1.00 89.56 238 THR A C 1
ATOM 1778 O O . THR A 1 238 ? -16.493 -3.940 25.885 1.00 89.56 238 THR A O 1
ATOM 1781 N N . GLY A 1 239 ? -17.577 -5.888 25.640 1.00 90.50 239 GLY A N 1
ATOM 1782 C CA . GLY A 1 239 ? -18.895 -5.293 25.373 1.00 90.50 239 GLY A CA 1
ATOM 1783 C C . GLY A 1 239 ? -19.035 -4.738 23.948 1.00 90.50 239 GLY A C 1
ATOM 1784 O O . GLY A 1 239 ? -19.912 -3.913 23.692 1.00 90.50 239 GLY A O 1
ATOM 1785 N N . ILE A 1 240 ? -18.160 -5.158 23.027 1.00 93.06 240 ILE A N 1
ATOM 1786 C CA . ILE A 1 240 ? -18.182 -4.808 21.604 1.00 93.06 240 ILE A CA 1
ATOM 1787 C C . ILE A 1 240 ? -18.480 -6.077 20.799 1.00 93.06 240 ILE A C 1
ATOM 1789 O O . ILE A 1 240 ? -17.798 -7.088 20.956 1.00 93.06 240 ILE A O 1
ATOM 1793 N N . THR A 1 241 ? -19.488 -6.030 19.929 1.00 92.94 241 THR A N 1
ATOM 1794 C CA . THR A 1 241 ? -19.891 -7.149 19.059 1.00 92.94 241 THR A CA 1
ATOM 1795 C C . THR A 1 241 ? -19.699 -6.772 17.595 1.00 92.94 241 THR A C 1
ATOM 1797 O O . THR A 1 241 ? -20.177 -5.717 17.173 1.00 92.94 241 THR A O 1
ATOM 1800 N N . VAL A 1 242 ? -19.030 -7.625 16.816 1.00 92.00 242 VAL A N 1
ATOM 1801 C CA . VAL A 1 242 ? -18.910 -7.476 15.355 1.00 92.00 242 VAL A CA 1
ATOM 1802 C C . VAL A 1 242 ? -20.284 -7.702 14.712 1.00 92.00 242 VAL A C 1
ATOM 1804 O O . VAL A 1 242 ? -20.992 -8.638 15.071 1.00 92.00 242 VAL A O 1
ATOM 1807 N N . MET A 1 243 ? -20.689 -6.813 13.802 1.00 92.44 243 MET A N 1
ATOM 1808 C CA . MET A 1 243 ? -21.957 -6.892 13.059 1.00 92.44 243 MET A CA 1
ATOM 1809 C C . MET A 1 243 ? -21.728 -7.252 11.592 1.00 92.44 243 MET A C 1
ATOM 1811 O O . MET A 1 243 ? -22.449 -8.078 11.041 1.00 92.44 243 MET A O 1
ATOM 1815 N N . ASP A 1 244 ? -20.737 -6.614 10.969 1.00 89.62 244 ASP A N 1
ATOM 1816 C CA . ASP A 1 244 ? -20.315 -6.873 9.598 1.00 89.62 244 ASP A CA 1
ATOM 1817 C C . ASP A 1 244 ? -18.790 -6.713 9.467 1.00 89.62 244 ASP A C 1
ATOM 1819 O O . ASP A 1 244 ? -18.156 -5.965 10.216 1.00 89.62 244 ASP A O 1
ATOM 1823 N N . ALA A 1 245 ? -18.207 -7.481 8.544 1.00 89.38 245 ALA A N 1
ATOM 1824 C CA . ALA A 1 245 ? -16.787 -7.474 8.210 1.00 89.38 245 ALA A CA 1
ATOM 1825 C C . ALA A 1 245 ? -16.631 -7.769 6.709 1.00 89.38 245 ALA A C 1
ATOM 1827 O O . ALA A 1 245 ? -16.591 -8.922 6.277 1.00 89.38 245 ALA A O 1
ATOM 1828 N N . GLU A 1 246 ? -16.580 -6.716 5.899 1.00 89.00 246 GLU A N 1
ATOM 1829 C CA . GLU A 1 246 ? -16.525 -6.800 4.434 1.00 89.00 246 GLU A CA 1
ATOM 1830 C C . GLU A 1 246 ? -15.101 -6.53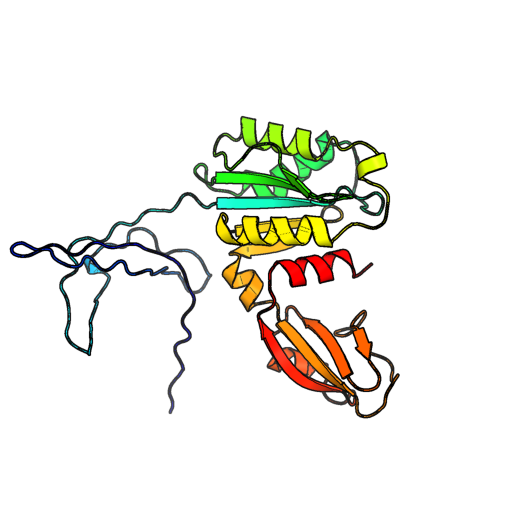3 3.917 1.00 89.00 246 GLU A C 1
ATOM 1832 O O . GLU A 1 246 ? -14.377 -5.761 4.544 1.00 89.00 246 GLU A O 1
ATOM 1837 N N . PRO A 1 247 ? -14.664 -7.119 2.784 1.00 87.00 247 PRO A N 1
ATOM 1838 C CA . PRO A 1 247 ? -13.398 -6.751 2.141 1.00 87.00 247 PRO A CA 1
ATOM 1839 C C . PRO A 1 247 ? -13.311 -5.239 1.882 1.00 87.00 247 PRO A C 1
ATOM 1841 O O . PRO A 1 247 ? -14.235 -4.651 1.318 1.00 87.00 247 PRO A O 1
ATOM 1844 N N . ALA A 1 248 ? -12.210 -4.610 2.289 1.00 86.75 248 ALA A N 1
ATOM 1845 C CA . ALA A 1 248 ? -11.981 -3.186 2.069 1.00 86.75 248 ALA A CA 1
ATOM 1846 C C . ALA A 1 248 ? -11.514 -2.905 0.628 1.00 86.75 248 ALA A C 1
ATOM 1848 O O . ALA A 1 248 ? -10.873 -3.736 -0.018 1.00 86.75 248 ALA A O 1
ATOM 1849 N N . THR A 1 249 ? -11.803 -1.707 0.121 1.00 84.56 249 THR A N 1
ATOM 1850 C CA . THR A 1 249 ? -11.183 -1.190 -1.116 1.00 84.56 249 THR A CA 1
ATOM 1851 C C . THR A 1 249 ? -9.756 -0.698 -0.847 1.00 84.56 249 THR A C 1
ATOM 1853 O O . THR A 1 249 ? -9.451 -0.278 0.272 1.00 84.56 249 THR A O 1
ATOM 1856 N N . LEU A 1 250 ? -8.870 -0.666 -1.853 1.00 82.25 250 LEU A N 1
ATOM 1857 C CA . LEU A 1 250 ? -7.498 -0.164 -1.656 1.00 82.25 250 LEU A CA 1
ATOM 1858 C C . LEU A 1 250 ? -7.492 1.303 -1.206 1.00 82.25 250 LEU A C 1
ATOM 1860 O O . LEU A 1 250 ? -6.720 1.708 -0.337 1.00 82.25 250 LEU A O 1
ATOM 1864 N N . LYS A 1 251 ? -8.440 2.072 -1.745 1.00 80.75 251 LYS A N 1
ATOM 1865 C CA . LYS A 1 251 ? -8.849 3.404 -1.291 1.00 80.75 251 LYS A CA 1
ATOM 1866 C C . LYS A 1 251 ? -9.031 3.493 0.228 1.00 80.75 251 LYS A C 1
ATOM 1868 O O . LYS A 1 251 ? -8.524 4.421 0.855 1.00 80.75 251 LYS A O 1
ATOM 1873 N N . GLU A 1 252 ? -9.798 2.579 0.812 1.00 82.06 252 GLU A N 1
ATOM 1874 C CA . GLU A 1 252 ? -10.125 2.571 2.240 1.00 82.06 252 GLU A CA 1
ATOM 1875 C C . GLU A 1 252 ? -8.927 2.166 3.103 1.00 82.06 252 GLU A C 1
ATOM 1877 O O . GLU A 1 252 ? -8.654 2.823 4.108 1.00 82.06 252 GLU A O 1
ATOM 1882 N N . ILE A 1 253 ? -8.162 1.167 2.657 1.00 83.44 253 ILE A N 1
ATOM 1883 C CA . ILE A 1 253 ? -6.911 0.728 3.295 1.00 83.44 253 ILE A CA 1
ATOM 1884 C C . ILE A 1 253 ? -5.900 1.885 3.332 1.00 83.44 253 ILE A C 1
ATOM 1886 O O . ILE A 1 253 ? -5.325 2.191 4.375 1.00 83.44 253 ILE A O 1
ATOM 1890 N N . PHE A 1 254 ? -5.733 2.599 2.215 1.00 79.94 254 PHE A N 1
ATOM 1891 C CA . PHE A 1 254 ? -4.887 3.791 2.146 1.00 79.94 254 PHE A CA 1
ATOM 1892 C C . PHE A 1 254 ? -5.373 4.899 3.096 1.00 79.94 254 PHE A C 1
ATOM 1894 O O . PHE A 1 254 ? -4.573 5.505 3.812 1.00 79.94 254 PHE A O 1
ATOM 1901 N N . PHE A 1 255 ? -6.686 5.156 3.137 1.00 77.88 255 PHE A N 1
ATOM 1902 C CA . PHE A 1 255 ? -7.290 6.131 4.050 1.00 77.88 255 PHE A CA 1
ATOM 1903 C C . PHE A 1 255 ? -6.962 5.839 5.517 1.00 77.88 255 PHE A C 1
ATOM 1905 O O . PHE A 1 255 ? -6.653 6.774 6.257 1.00 77.88 255 PHE A O 1
ATOM 1912 N N . ASP A 1 256 ? -7.055 4.576 5.928 1.00 78.56 256 ASP A N 1
ATOM 1913 C CA . ASP A 1 256 ? -6.751 4.116 7.282 1.00 78.56 256 ASP A CA 1
ATOM 1914 C C . ASP A 1 256 ? -5.274 4.353 7.634 1.00 78.56 256 ASP A C 1
ATOM 1916 O O . ASP A 1 256 ? -4.953 5.084 8.576 1.00 78.56 256 ASP A O 1
ATOM 1920 N N . GLN A 1 257 ? -4.367 3.860 6.787 1.00 77.19 257 GLN A N 1
ATOM 1921 C CA . GLN A 1 257 ? -2.919 3.933 7.006 1.00 77.19 257 GLN A CA 1
ATOM 1922 C C . GLN A 1 257 ? -2.345 5.358 6.982 1.00 77.19 257 GLN A C 1
ATOM 1924 O O . GLN A 1 257 ? -1.302 5.628 7.594 1.00 77.19 257 GLN A O 1
ATOM 1929 N N . VAL A 1 258 ? -3.031 6.297 6.325 1.00 69.69 258 VAL A N 1
ATOM 1930 C CA . VAL A 1 258 ? -2.696 7.729 6.359 1.00 69.69 258 VAL A CA 1
ATOM 1931 C C . VAL A 1 258 ? -3.321 8.444 7.566 1.00 69.69 258 VAL A C 1
ATOM 1933 O O . VAL A 1 258 ? -2.692 9.358 8.101 1.00 69.69 258 VAL A O 1
ATOM 1936 N N . LYS A 1 259 ? -4.512 8.037 8.033 1.00 65.00 259 LYS A N 1
ATOM 1937 C CA . LYS A 1 259 ? -5.227 8.677 9.158 1.00 65.00 259 LYS A CA 1
ATOM 1938 C C . LYS A 1 259 ? -4.813 8.211 10.552 1.00 65.00 259 LYS A C 1
ATOM 1940 O O . LYS A 1 259 ? -5.100 8.930 11.505 1.00 65.00 259 LYS A O 1
ATOM 1945 N N . ALA A 1 260 ? -4.166 7.057 10.697 1.00 54.28 260 ALA A N 1
ATOM 1946 C CA . ALA A 1 260 ? -3.761 6.489 11.989 1.00 54.28 260 ALA A CA 1
ATOM 1947 C C . ALA A 1 260 ? -2.587 7.236 12.685 1.00 54.28 260 ALA A C 1
ATOM 1949 O O . ALA A 1 260 ? -1.704 6.611 13.277 1.00 54.28 260 ALA A O 1
ATOM 1950 N N . SER A 1 261 ? -2.515 8.570 12.574 1.00 43.72 261 SER A N 1
ATOM 1951 C CA . SER A 1 261 ? -1.457 9.414 13.158 1.00 43.72 261 SER A CA 1
ATOM 1952 C C . SER A 1 261 ? -1.871 10.864 13.365 1.00 43.72 26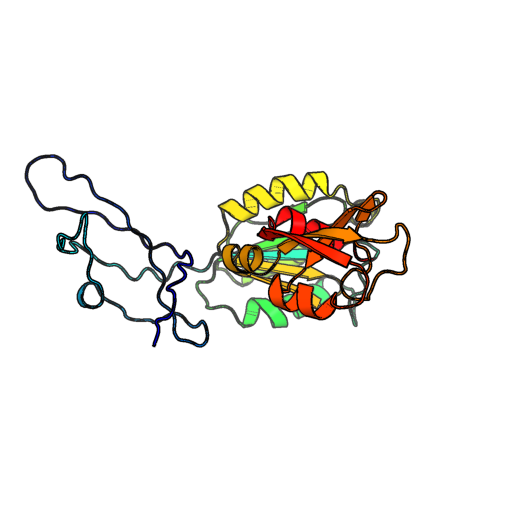1 SER A C 1
ATOM 1954 O O . SER A 1 261 ? -2.349 11.437 12.360 1.00 43.72 261 SER A O 1
#

Foldseek 3Di:
DDDDDDDDDFAAFFWFDDDDDPDDGTGTGGDFDDDPVRHGDPDDFQVNDWDDDPNHTDRGPGDDPDPPQAEEEEEEEQAPPQAAPDDLPLVVLLVLCCVVPVVVDDLSRFYWYWYFALAIDTDDGTDSPPVVVSVRSSVRNPDDNVRNDDPRPLVRVLVVVVVVVVRGQWYWYATNSDTPDTDGQRVSLVQKWWWKKFAPAFPQDDDPQLPPFDDDGRITTAMHSHDPVVVCVVCPPVRIGTDDIHRDHPSRSVVRVVRND

pLDDT: mean 74.12, std 16.95, range [28.41, 94.12]

Secondary structure (DSSP, 8-state):
-------------------SSS-----------B-TTS-B-TT--GGG--EEETTEEE--S---------EEEEEEE-STT---SS--SHHHHHHHHIIIIITSS-TT-EEEEEEESSSEEESS-SB--HHHHHHHHHHHH---GGGSSSS--HHHHHHHHHHHHHH-SEEEEEETTEEEEEEEHHHHHHH-EEEEEEESSTTPPPPGGGTTPEEETTEEEEEESS-HHHHHHHHTTTTEEEEEEEEPPHHHHHHHHHH--